Protein AF-A0A7S0AZ10-F1 (afdb_monomer)

Solvent-accessible surface area (backbone atoms only — not comparable to full-atom values): 11327 Å² total; per-residue (Å²): 139,82,80,84,80,80,86,80,83,82,50,79,90,69,79,60,88,79,79,90,79,86,75,86,55,59,43,100,85,59,42,71,55,75,70,92,51,44,81,55,95,44,34,66,69,56,48,63,72,53,34,72,63,43,45,66,70,44,49,46,54,50,52,17,51,53,22,32,59,53,53,68,38,68,87,52,47,62,61,52,41,39,53,54,45,44,55,47,51,52,50,48,46,68,73,70,46,89,68,84,47,69,67,62,54,52,53,43,64,74,44,41,65,60,40,27,53,51,44,37,51,50,54,54,48,56,32,50,62,33,16,48,70,71,98,76,72,80,80,86,80,80,86,88,80,90,87,76,92,70,77,79,76,81,64,58,56,47,49,55,48,52,52,43,50,52,46,22,60,31,68,74,34,48,71,68,46,62,84,90,66,68,96

Sequence (183 aa):
MSSPISRSGGYADRGQMMSSDFRLGYSSQGFLIEPAALSFRMSRNVQELLGPLLLQRLFVPSMGIIAGASHARKDVLPSLLCLLLRDDIVHWYVSNSNARSDSKTRDLERQLMDRVKKNTSLAKRRLKECAPLDDGQLDTNEEGKAGSSKEQKSGLIDERIRELLKTSMDPEKLCMTQNSYQP

pLDDT: mean 78.18, std 18.58, range [33.12, 95.25]

Organism: NCBI:txid265543

Secondary structure (DSSP, 8-state):
---------SSGGGT----S-----B-TTSPBPPPSS-SS---HHHHHHHHHHHIIIIIHHHHHHHHHHHHH-TTTHHHHHHHHHHHHHHHHHHHH-----HHHHHHHHHHHHHHHHHHHHHHHHHHHHHSPP-TT--------------------TTHHHHHHHHHHT-HHHHHTS-GGG--

Radius of gyration: 21.26 Å; Cα contacts (8 Å, |Δi|>4): 119; chains: 1; bounding box: 48×46×63 Å

Structure (mmCIF, N/CA/C/O backbone):
data_AF-A0A7S0AZ10-F1
#
_entry.id   AF-A0A7S0AZ10-F1
#
loop_
_atom_site.group_PDB
_atom_site.id
_atom_site.type_symbol
_atom_site.label_atom_id
_atom_site.label_alt_id
_atom_site.label_comp_id
_atom_site.label_asym_id
_atom_site.label_entity_id
_atom_site.label_seq_id
_atom_site.pdbx_PDB_ins_code
_atom_site.Cartn_x
_atom_site.Cartn_y
_atom_site.Cartn_z
_atom_site.occupancy
_atom_site.B_iso_or_equiv
_atom_site.auth_seq_id
_atom_site.auth_comp_id
_atom_site.auth_asym_id
_atom_site.auth_atom_id
_atom_site.pdbx_PDB_model_num
ATOM 1 N N . MET A 1 1 ? -22.467 -27.642 -32.244 1.00 37.91 1 MET A N 1
ATOM 2 C CA . MET A 1 1 ? -21.235 -26.894 -31.921 1.00 37.91 1 MET A CA 1
ATOM 3 C C . MET A 1 1 ? -21.593 -25.908 -30.828 1.00 37.91 1 MET A C 1
ATOM 5 O O . MET A 1 1 ? -22.188 -24.880 -31.114 1.00 37.91 1 MET A O 1
ATOM 9 N N . SER A 1 2 ? -21.365 -26.302 -29.578 1.00 33.59 2 SER A N 1
ATOM 10 C CA . SER A 1 2 ? -21.758 -25.531 -28.399 1.00 33.59 2 SER A CA 1
ATOM 11 C C . SER A 1 2 ? -20.539 -24.778 -27.889 1.00 33.59 2 SER A C 1
ATOM 13 O O . SER A 1 2 ? -19.553 -25.396 -27.492 1.00 33.59 2 SER A O 1
ATOM 15 N N . SER A 1 3 ? -20.596 -23.451 -27.948 1.00 39.59 3 SER A N 1
ATOM 16 C CA . SER A 1 3 ? -19.585 -22.566 -27.375 1.00 39.59 3 SER A CA 1
ATOM 17 C C . SER A 1 3 ? -19.533 -22.732 -25.849 1.00 39.59 3 SER A C 1
ATOM 19 O O . SER A 1 3 ? -20.585 -22.889 -25.222 1.00 39.59 3 SER A O 1
ATOM 21 N N . PRO A 1 4 ? -18.348 -22.682 -25.220 1.00 45.66 4 PRO A N 1
ATOM 22 C CA . PRO A 1 4 ? -18.244 -22.739 -23.773 1.00 45.66 4 PRO A CA 1
ATOM 23 C C . PRO A 1 4 ? -18.699 -21.408 -23.161 1.00 45.66 4 PRO A C 1
ATOM 25 O O . PRO A 1 4 ? -18.216 -20.333 -23.508 1.00 45.66 4 PRO A O 1
ATOM 28 N N . ILE A 1 5 ? -19.653 -21.509 -22.239 1.00 40.94 5 ILE A N 1
ATOM 29 C CA . ILE A 1 5 ? -20.156 -20.424 -21.398 1.00 40.94 5 ILE A CA 1
ATOM 30 C C . ILE A 1 5 ? -19.018 -19.978 -20.471 1.00 40.94 5 ILE A C 1
ATOM 32 O O . ILE A 1 5 ? -18.635 -20.709 -19.554 1.00 40.94 5 ILE A O 1
ATOM 36 N N . SER A 1 6 ? -18.488 -18.775 -20.697 1.00 41.84 6 SER A N 1
ATOM 37 C CA . SER A 1 6 ? -17.619 -18.084 -19.742 1.00 41.84 6 SER A CA 1
ATOM 38 C C . SER A 1 6 ? -18.371 -17.885 -18.426 1.00 41.84 6 SER A C 1
ATOM 40 O O . SER A 1 6 ? -19.283 -17.067 -18.325 1.00 41.84 6 SER A O 1
ATOM 42 N N . ARG A 1 7 ? -17.995 -18.649 -17.397 1.00 43.22 7 ARG A N 1
ATOM 43 C CA . ARG A 1 7 ? -18.455 -18.450 -16.019 1.00 43.2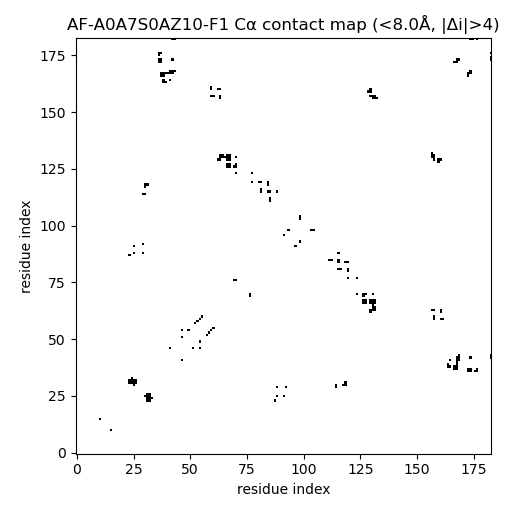2 7 ARG A CA 1
ATOM 44 C C . ARG A 1 7 ? -17.787 -17.200 -15.438 1.00 43.22 7 ARG A C 1
ATOM 46 O O . ARG A 1 7 ? -16.752 -17.305 -14.793 1.00 43.22 7 ARG A O 1
ATOM 53 N N . SER A 1 8 ? -18.378 -16.027 -15.650 1.00 46.84 8 SER A N 1
ATOM 54 C CA . SER A 1 8 ? -18.043 -14.805 -14.895 1.00 46.84 8 SER A CA 1
ATOM 55 C C . SER A 1 8 ? -19.194 -14.297 -14.013 1.00 46.84 8 SER A C 1
ATOM 57 O O . SER A 1 8 ? -19.089 -13.230 -13.416 1.00 46.84 8 SER A O 1
ATOM 59 N N . GLY A 1 9 ? -20.291 -15.052 -13.887 1.00 46.75 9 GLY A N 1
ATOM 60 C CA . GLY A 1 9 ? -21.403 -14.730 -12.988 1.00 46.75 9 GLY A CA 1
ATOM 61 C C . GLY A 1 9 ? -21.272 -15.456 -11.649 1.00 46.75 9 GLY A C 1
ATOM 62 O O . GLY A 1 9 ? -21.441 -16.671 -11.604 1.00 46.75 9 GLY A O 1
ATOM 63 N N . GLY A 1 10 ? -20.980 -14.736 -10.561 1.00 44.41 10 GLY A N 1
ATOM 64 C CA . GLY A 1 10 ? -20.994 -15.338 -9.218 1.00 44.41 10 GLY A CA 1
ATOM 65 C C . GLY A 1 10 ? -20.629 -14.440 -8.031 1.00 44.41 10 GLY A C 1
ATOM 66 O O . GLY A 1 10 ? -20.921 -14.815 -6.901 1.00 44.41 10 GLY A O 1
ATOM 67 N N . TYR A 1 11 ? -20.028 -13.265 -8.247 1.00 50.31 11 TYR A N 1
ATOM 68 C C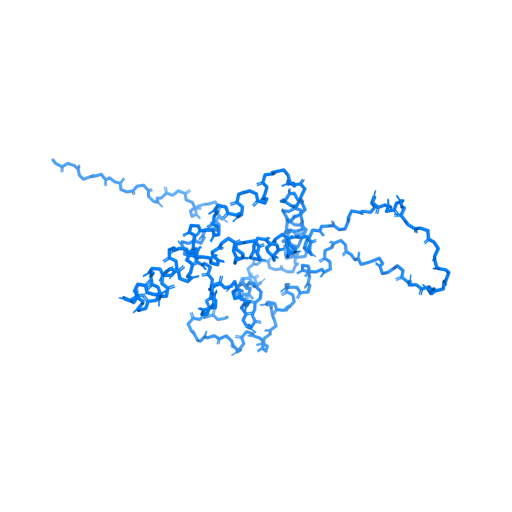A . TYR A 1 11 ? -19.516 -12.434 -7.141 1.00 50.31 11 TYR A CA 1
ATOM 69 C C . TYR A 1 11 ? -20.337 -11.169 -6.843 1.00 50.31 11 TYR A C 1
ATOM 71 O O . TYR A 1 11 ? -20.321 -10.690 -5.710 1.00 50.31 11 TYR A O 1
ATOM 79 N N . ALA A 1 12 ? -21.104 -10.661 -7.814 1.00 52.56 12 ALA A N 1
ATOM 80 C CA . ALA A 1 12 ? -21.851 -9.406 -7.670 1.00 52.56 12 ALA A CA 1
ATOM 81 C C . ALA A 1 12 ? -22.978 -9.467 -6.617 1.00 52.56 12 ALA A C 1
ATOM 83 O O . ALA A 1 12 ? -23.304 -8.454 -6.012 1.00 52.56 12 ALA A O 1
ATOM 84 N N . ASP A 1 13 ? -23.527 -10.654 -6.350 1.00 63.19 13 ASP A N 1
ATOM 85 C CA . ASP A 1 13 ? -24.687 -10.847 -5.464 1.00 63.19 13 ASP A CA 1
ATOM 86 C C . ASP A 1 13 ? -24.329 -10.866 -3.961 1.00 63.19 13 ASP A C 1
ATOM 88 O O . ASP A 1 13 ? -25.193 -10.888 -3.093 1.00 63.19 13 ASP A O 1
ATOM 92 N N . ARG A 1 14 ? -23.032 -10.863 -3.616 1.00 82.12 14 ARG A N 1
ATOM 93 C CA . ARG A 1 14 ? -22.560 -11.019 -2.222 1.00 82.12 14 ARG A CA 1
ATOM 94 C C . ARG A 1 14 ? -21.915 -9.768 -1.632 1.00 82.12 14 ARG A C 1
ATOM 96 O O . ARG A 1 14 ? -21.294 -9.853 -0.575 1.00 82.12 14 ARG A O 1
ATOM 103 N N . GLY A 1 15 ? -21.997 -8.630 -2.324 1.00 81.50 15 GLY A N 1
ATOM 104 C CA . GLY A 1 15 ? -21.327 -7.394 -1.903 1.00 81.50 15 GLY A CA 1
ATOM 105 C C . GLY A 1 15 ? -19.796 -7.506 -1.859 1.00 81.50 15 GLY A C 1
ATOM 106 O O . GLY A 1 15 ? -19.141 -6.738 -1.160 1.00 81.50 15 GLY A O 1
ATOM 107 N N . GLN A 1 16 ? -19.214 -8.476 -2.573 1.00 85.19 16 GLN A N 1
ATOM 108 C CA . GLN A 1 16 ? -17.766 -8.666 -2.641 1.00 85.19 16 GLN A CA 1
ATOM 109 C C . GLN A 1 16 ? -17.164 -7.726 -3.684 1.00 85.19 16 GLN A C 1
ATOM 111 O O . GLN A 1 16 ? -17.658 -7.629 -4.806 1.00 85.19 16 GLN A O 1
ATOM 116 N N . MET A 1 17 ? -16.076 -7.050 -3.317 1.00 81.94 17 MET A N 1
ATOM 117 C CA . MET A 1 17 ? -15.345 -6.160 -4.215 1.00 81.94 17 MET A CA 1
ATOM 118 C C . MET A 1 17 ? -14.067 -6.842 -4.695 1.00 81.94 17 MET A C 1
ATOM 120 O O . MET A 1 17 ? -13.265 -7.314 -3.890 1.00 81.94 17 MET A O 1
ATOM 124 N N . MET A 1 18 ? -13.867 -6.871 -6.011 1.00 82.75 18 MET A N 1
ATOM 125 C CA . MET A 1 18 ? -12.638 -7.348 -6.641 1.00 82.75 18 MET A CA 1
ATOM 126 C C . MET A 1 18 ? -12.119 -6.274 -7.591 1.00 82.75 18 MET A C 1
ATOM 128 O O . MET A 1 18 ? -12.890 -5.701 -8.357 1.00 82.75 18 MET A O 1
ATOM 132 N N . SER A 1 19 ? -10.813 -6.013 -7.546 1.00 83.94 19 SER A N 1
ATOM 133 C CA . SER A 1 19 ? -10.154 -5.184 -8.554 1.00 83.94 19 SER A CA 1
ATOM 134 C C . SER A 1 19 ? -9.687 -6.079 -9.696 1.00 83.94 19 SER A C 1
ATOM 136 O O . SER A 1 19 ? -8.953 -7.037 -9.451 1.00 83.94 19 SER A O 1
ATOM 138 N N . SER A 1 20 ? -10.107 -5.782 -10.927 1.00 81.81 20 SER A N 1
ATOM 139 C CA . SER A 1 20 ? -9.659 -6.489 -12.137 1.00 81.81 20 SER A CA 1
ATOM 140 C C . SER A 1 20 ? -8.215 -6.158 -12.504 1.00 81.81 20 SER A C 1
ATOM 142 O O . SER A 1 20 ? -7.507 -7.001 -13.046 1.00 81.81 20 SER A O 1
ATOM 144 N N . ASP A 1 21 ? -7.775 -4.944 -12.177 1.00 78.56 21 ASP A N 1
ATOM 145 C CA . ASP A 1 21 ? -6.491 -4.403 -12.604 1.00 78.56 21 ASP A CA 1
ATOM 146 C C . ASP A 1 21 ? -5.601 -4.141 -11.392 1.00 78.56 21 ASP A C 1
ATOM 148 O O . ASP A 1 21 ? -5.651 -3.085 -10.760 1.00 78.56 21 ASP A O 1
ATOM 152 N N . PHE A 1 22 ? -4.783 -5.135 -11.044 1.00 81.62 22 PHE A N 1
ATOM 153 C CA . PHE A 1 22 ? -3.744 -4.996 -10.030 1.00 81.62 22 PHE A CA 1
ATOM 154 C C . PHE A 1 22 ? -2.381 -4.896 -10.714 1.00 81.62 22 PHE A C 1
ATOM 156 O O . PHE A 1 22 ? -1.813 -5.898 -11.141 1.00 81.62 22 PHE A O 1
ATOM 163 N N . ARG A 1 23 ? -1.868 -3.669 -10.845 1.00 84.00 23 ARG A N 1
ATOM 164 C CA . ARG A 1 23 ? -0.529 -3.392 -11.380 1.00 84.00 23 ARG A CA 1
ATOM 165 C C . ARG A 1 23 ? 0.227 -2.495 -10.418 1.00 84.00 23 ARG A C 1
ATOM 167 O O . ARG A 1 23 ? -0.298 -1.463 -9.996 1.00 84.00 23 ARG A O 1
ATOM 174 N N . LEU A 1 24 ? 1.458 -2.867 -10.086 1.00 88.06 24 LEU A N 1
ATOM 175 C CA . LEU A 1 24 ? 2.315 -2.028 -9.259 1.00 88.06 24 LEU A CA 1
ATOM 176 C C . LEU A 1 24 ? 2.934 -0.913 -10.110 1.00 88.06 24 LEU A C 1
ATOM 178 O O . LEU A 1 24 ? 3.331 -1.110 -11.258 1.00 88.06 24 LEU A O 1
ATOM 182 N N . GLY A 1 25 ? 3.006 0.288 -9.538 1.00 87.38 25 GLY A N 1
ATOM 183 C CA . GLY A 1 25 ? 3.720 1.406 -10.143 1.00 87.38 25 GLY A CA 1
ATOM 184 C C . GLY A 1 25 ? 5.208 1.325 -9.819 1.00 87.38 25 GLY A C 1
ATOM 185 O O . GLY A 1 25 ? 5.571 1.222 -8.647 1.00 87.38 25 GLY A O 1
ATOM 186 N N . TYR A 1 26 ? 6.067 1.432 -10.833 1.00 89.12 26 TYR A N 1
ATOM 187 C CA . TYR A 1 26 ? 7.521 1.450 -10.667 1.00 89.12 26 TYR A CA 1
ATOM 188 C C . TYR A 1 26 ? 8.149 2.707 -11.261 1.00 89.12 26 TYR A C 1
ATOM 190 O O . TYR A 1 26 ? 7.754 3.175 -12.330 1.00 89.12 26 TYR A O 1
ATOM 198 N N . SER A 1 27 ? 9.153 3.242 -10.568 1.00 87.56 27 SER A N 1
ATOM 199 C CA . SER A 1 27 ? 9.978 4.345 -11.047 1.00 87.56 27 SER A CA 1
ATOM 200 C C . SER A 1 27 ? 10.828 3.885 -12.229 1.00 87.56 27 SER A C 1
ATOM 202 O O . SER A 1 27 ? 11.004 2.688 -12.448 1.00 87.56 27 SER A O 1
ATOM 204 N N . SER A 1 28 ? 11.448 4.816 -1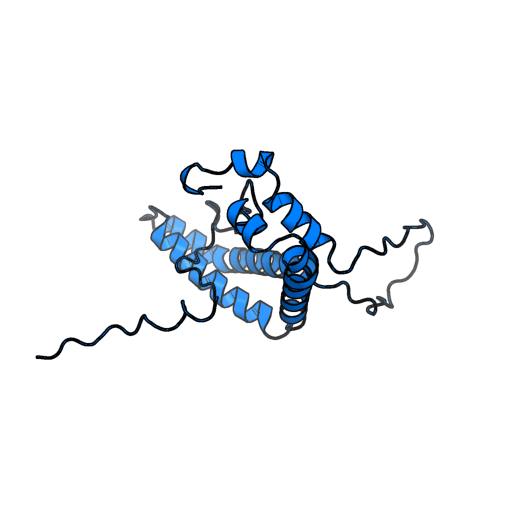2.957 1.00 81.06 28 SER A N 1
ATOM 205 C CA . SER A 1 28 ? 12.385 4.486 -14.046 1.00 81.06 28 SER A CA 1
ATOM 206 C C . SER A 1 28 ? 13.539 3.565 -13.614 1.00 81.06 28 SER A C 1
ATOM 208 O O . SER A 1 28 ? 14.146 2.895 -14.447 1.00 81.06 28 SER A O 1
ATOM 210 N N . GLN A 1 29 ? 13.819 3.496 -12.311 1.00 82.69 29 GLN A N 1
ATOM 211 C CA . GLN A 1 29 ? 14.842 2.647 -11.706 1.00 82.69 29 GLN A CA 1
ATOM 212 C C . GLN A 1 29 ? 14.296 1.306 -11.174 1.00 82.69 29 GLN A C 1
ATOM 214 O O . GLN A 1 29 ? 15.064 0.517 -10.631 1.00 82.69 29 GLN A O 1
ATOM 219 N N . GLY A 1 30 ? 13.002 1.005 -11.322 1.00 83.25 30 GLY A N 1
ATOM 220 C CA . GLY A 1 30 ? 12.392 -0.246 -10.848 1.00 83.25 30 GLY A CA 1
ATOM 221 C C . GLY A 1 30 ? 12.100 -0.283 -9.342 1.00 83.25 30 GLY A C 1
ATOM 222 O O . GLY A 1 30 ? 11.979 -1.362 -8.759 1.00 83.25 30 GLY A O 1
ATOM 223 N N . PHE A 1 31 ? 12.000 0.878 -8.690 1.00 89.38 31 PHE A N 1
ATOM 224 C CA . PHE A 1 31 ? 11.536 0.980 -7.302 1.00 89.38 31 PHE A CA 1
ATOM 225 C C . PHE A 1 31 ? 10.038 1.245 -7.260 1.00 89.38 31 PHE A C 1
ATOM 227 O O . PHE A 1 31 ? 9.530 1.959 -8.120 1.00 89.38 31 PHE A O 1
ATOM 234 N N . LEU A 1 32 ? 9.338 0.700 -6.265 1.00 89.88 32 LEU A N 1
ATOM 235 C CA . LEU A 1 32 ? 7.903 0.947 -6.104 1.00 89.88 32 LEU A CA 1
ATOM 236 C C . LEU A 1 32 ? 7.627 2.449 -5.929 1.00 89.88 32 LEU A C 1
ATOM 238 O O . LEU A 1 32 ? 8.217 3.096 -5.062 1.00 89.88 32 LEU A O 1
ATOM 242 N N . ILE A 1 33 ? 6.723 2.988 -6.746 1.00 86.31 33 ILE A N 1
ATOM 243 C CA . ILE A 1 33 ? 6.259 4.375 -6.646 1.00 86.31 33 ILE A CA 1
ATOM 244 C C . ILE A 1 33 ? 5.294 4.490 -5.469 1.00 86.31 33 ILE A C 1
ATOM 246 O O . ILE A 1 33 ? 4.439 3.634 -5.245 1.00 86.31 33 ILE A O 1
ATOM 250 N N . GLU A 1 34 ? 5.423 5.578 -4.720 1.00 76.62 34 GLU A N 1
ATOM 251 C CA . GLU A 1 34 ? 4.403 6.009 -3.774 1.00 76.62 34 GLU A CA 1
ATOM 252 C C . GLU A 1 34 ? 3.399 6.907 -4.511 1.00 76.62 34 GLU A C 1
ATOM 254 O O . GLU A 1 34 ? 3.827 7.876 -5.145 1.00 76.62 34 GLU A O 1
ATOM 259 N N . PRO A 1 35 ? 2.093 6.575 -4.520 1.00 67.88 35 PRO A N 1
ATOM 260 C CA . PRO A 1 35 ? 1.111 7.408 -5.197 1.00 67.88 35 PRO A CA 1
ATOM 261 C C . PRO A 1 35 ? 1.111 8.817 -4.595 1.00 67.88 35 PRO A C 1
ATOM 263 O O . PRO A 1 35 ? 1.085 8.987 -3.380 1.00 67.88 35 PRO A O 1
ATOM 266 N N . ALA A 1 36 ? 1.164 9.829 -5.464 1.00 63.88 36 ALA A N 1
ATOM 267 C CA . ALA A 1 36 ? 1.499 11.200 -5.077 1.00 63.88 36 ALA A CA 1
ATOM 268 C C . ALA A 1 36 ? 0.401 11.940 -4.289 1.00 63.88 36 ALA A C 1
ATOM 270 O O . ALA A 1 36 ? 0.707 12.922 -3.623 1.00 63.88 36 ALA A O 1
ATOM 271 N N . ALA A 1 37 ? -0.860 11.497 -4.361 1.00 72.88 37 ALA A N 1
ATOM 272 C CA . ALA A 1 37 ? -1.994 12.238 -3.798 1.00 72.88 37 ALA A CA 1
ATOM 273 C C . ALA A 1 37 ? -2.770 11.465 -2.720 1.00 72.88 37 ALA A C 1
ATOM 275 O O . ALA A 1 37 ? -3.076 12.025 -1.671 1.00 72.88 37 ALA A O 1
ATOM 276 N N . LEU A 1 38 ? -3.069 10.180 -2.945 1.00 83.50 38 LEU A N 1
ATOM 277 C CA . LEU A 1 38 ? -3.928 9.380 -2.066 1.00 83.50 38 LEU A CA 1
ATOM 278 C C . LEU A 1 38 ? -3.312 8.012 -1.781 1.00 83.50 38 LEU A C 1
ATOM 280 O O . LEU A 1 38 ? -2.707 7.399 -2.661 1.00 83.50 38 LEU A O 1
ATOM 284 N N . SER A 1 39 ? -3.528 7.510 -0.565 1.00 85.25 39 SER A N 1
ATOM 285 C CA . SER A 1 39 ? -3.030 6.198 -0.139 1.00 85.25 39 SER A CA 1
ATOM 286 C C . SER A 1 39 ? -3.844 5.047 -0.733 1.00 85.25 39 SER A C 1
ATOM 288 O O . SER A 1 39 ? -3.283 4.017 -1.101 1.00 85.25 39 SER A O 1
ATOM 290 N N . PHE A 1 40 ? -5.165 5.211 -0.829 1.00 88.94 40 PHE A N 1
ATOM 291 C CA . PHE A 1 40 ? -6.084 4.287 -1.495 1.00 88.94 40 PHE A CA 1
ATOM 292 C C . PHE A 1 40 ? -7.345 5.033 -1.950 1.00 88.94 40 PHE A C 1
ATOM 294 O O . PHE A 1 40 ? -7.547 6.198 -1.610 1.00 88.94 40 PHE A O 1
ATOM 301 N N . ARG A 1 41 ? -8.203 4.372 -2.736 1.00 88.25 41 ARG A N 1
ATOM 302 C CA . ARG A 1 41 ? -9.445 4.978 -3.226 1.00 88.25 41 ARG A CA 1
ATOM 303 C C . ARG A 1 41 ? -10.516 5.012 -2.147 1.00 88.25 41 ARG A C 1
ATOM 305 O O . ARG A 1 41 ? -11.049 3.973 -1.773 1.00 88.25 41 ARG A O 1
ATOM 312 N N . MET A 1 42 ? -10.846 6.219 -1.702 1.00 90.06 42 MET A N 1
ATOM 313 C CA . MET A 1 42 ? -11.968 6.503 -0.814 1.00 90.06 42 MET A CA 1
ATOM 314 C C . MET A 1 42 ? -12.681 7.766 -1.309 1.00 90.06 42 MET A C 1
ATOM 316 O O . MET A 1 42 ? -12.496 8.849 -0.765 1.00 90.06 42 MET A O 1
ATOM 320 N N . SER A 1 43 ? -13.454 7.631 -2.392 1.00 89.56 43 SER A N 1
ATOM 321 C CA . SER A 1 43 ? -14.258 8.734 -2.930 1.00 89.56 43 SER A CA 1
ATOM 322 C C . SER A 1 43 ? -15.419 9.075 -2.005 1.00 89.56 43 SER A C 1
ATOM 324 O O . SER A 1 43 ? -15.836 8.262 -1.171 1.00 89.56 43 SER A O 1
ATOM 326 N N . ARG A 1 44 ? -16.014 10.251 -2.217 1.00 89.06 44 ARG A N 1
ATOM 327 C CA . ARG A 1 44 ? -17.185 10.690 -1.450 1.00 89.06 44 ARG A CA 1
ATOM 328 C C . ARG A 1 44 ? -18.346 9.694 -1.534 1.00 89.06 44 ARG A C 1
ATOM 330 O O . ARG A 1 44 ? -18.951 9.382 -0.516 1.00 89.06 44 ARG A O 1
ATOM 337 N N . ASN A 1 45 ? -18.594 9.119 -2.711 1.00 90.94 45 ASN A N 1
ATOM 338 C CA . ASN A 1 45 ? -19.656 8.125 -2.903 1.00 90.94 45 ASN A CA 1
ATOM 339 C C . ASN A 1 45 ? -19.407 6.843 -2.089 1.00 90.94 45 ASN A C 1
ATOM 341 O O . ASN A 1 45 ? -20.336 6.281 -1.516 1.00 90.94 45 ASN A O 1
ATOM 345 N N . VAL A 1 46 ? -18.152 6.381 -2.009 1.00 90.81 46 VAL A N 1
ATOM 346 C CA . VAL A 1 46 ? -17.789 5.199 -1.205 1.00 90.81 46 VAL A CA 1
ATOM 347 C C . VAL A 1 46 ? -17.888 5.516 0.288 1.00 90.81 46 VAL A C 1
ATOM 349 O O . VAL A 1 46 ? -18.388 4.697 1.059 1.00 90.81 46 VAL A O 1
ATOM 352 N N . GLN A 1 47 ? -17.469 6.716 0.694 1.00 91.44 47 GLN A N 1
ATOM 353 C CA . GLN A 1 47 ? -17.614 7.185 2.069 1.00 91.44 47 GLN A CA 1
ATOM 354 C C . GLN A 1 47 ? -19.087 7.256 2.493 1.00 91.44 47 GLN A C 1
ATOM 356 O O . GLN A 1 47 ? -19.421 6.797 3.584 1.00 91.44 47 GLN A O 1
ATOM 361 N N . GLU A 1 48 ? -19.955 7.828 1.657 1.00 92.50 48 GLU A N 1
ATOM 362 C CA . GLU A 1 48 ? -21.391 7.944 1.930 1.00 92.50 48 GLU A CA 1
ATOM 363 C C . GLU A 1 48 ? -22.062 6.565 1.987 1.00 92.50 48 GLU A C 1
ATOM 365 O O . GLU A 1 48 ? -22.854 6.316 2.894 1.00 92.50 48 GLU A O 1
ATOM 370 N N . LEU A 1 49 ? -21.679 5.644 1.094 1.00 91.62 49 LEU A N 1
ATOM 371 C CA . LEU A 1 49 ? -22.183 4.269 1.086 1.00 91.62 49 LEU A CA 1
ATOM 372 C C . LEU A 1 49 ? -21.830 3.498 2.369 1.00 91.62 49 LEU A C 1
ATOM 374 O O . LEU A 1 49 ? -22.663 2.763 2.895 1.00 91.62 49 LEU A O 1
ATOM 378 N N . LEU A 1 50 ? -20.597 3.636 2.867 1.00 91.31 50 LEU A N 1
ATOM 379 C CA . LEU A 1 50 ? -20.152 2.946 4.083 1.00 91.31 50 LEU A CA 1
ATOM 380 C C . LEU A 1 50 ? -20.647 3.644 5.359 1.00 91.31 50 LEU A C 1
ATOM 382 O O . LEU A 1 50 ? -20.949 2.999 6.365 1.00 91.31 50 LEU A O 1
ATOM 386 N N . GLY A 1 51 ? -20.710 4.971 5.340 1.00 93.00 51 GLY A N 1
ATOM 387 C CA . GLY A 1 51 ? -21.030 5.778 6.506 1.00 93.00 51 GLY A CA 1
ATOM 388 C C . GLY A 1 51 ? -19.948 5.743 7.602 1.00 93.00 51 GLY A C 1
ATOM 389 O O . GLY A 1 51 ? -19.020 4.925 7.598 1.00 93.00 51 GLY A O 1
ATOM 390 N N . PRO A 1 52 ? -20.051 6.638 8.598 1.00 90.88 52 PRO A N 1
ATOM 391 C CA . PRO A 1 52 ? -19.028 6.794 9.631 1.00 90.88 52 PRO A CA 1
ATOM 392 C C . PRO A 1 52 ? -18.883 5.553 10.521 1.00 90.88 52 PRO A C 1
ATOM 394 O O . PRO A 1 52 ? -17.783 5.251 10.979 1.00 90.88 52 PRO A O 1
ATOM 397 N N . LEU A 1 53 ? -19.968 4.809 10.755 1.00 91.31 53 LEU A N 1
ATOM 398 C CA . LEU A 1 53 ? -19.948 3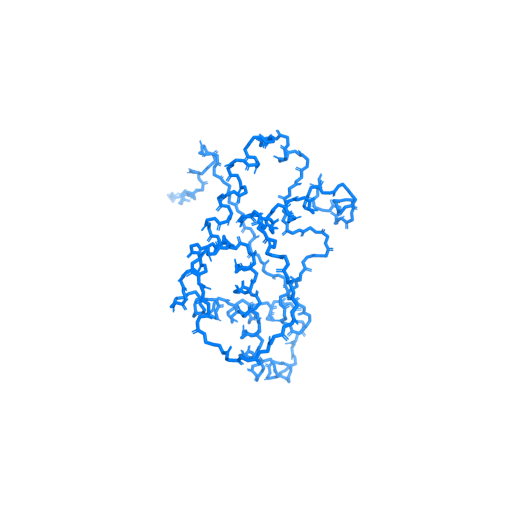.642 11.634 1.00 91.31 53 LEU A CA 1
ATOM 399 C C . LEU A 1 53 ? -19.121 2.500 11.035 1.00 91.31 53 LEU A C 1
ATOM 401 O O . LEU A 1 53 ? -18.228 1.991 11.713 1.00 91.31 53 LEU A O 1
ATOM 405 N N . LEU A 1 54 ? -19.364 2.126 9.773 1.00 92.81 54 LEU A N 1
ATOM 406 C CA . LEU A 1 54 ? -18.616 1.036 9.136 1.00 92.81 54 LEU A CA 1
ATOM 407 C C . LEU A 1 54 ? -17.153 1.420 8.922 1.00 92.81 54 LEU A C 1
ATOM 409 O O . LEU A 1 54 ? -16.271 0.594 9.152 1.00 92.81 54 LEU A O 1
ATOM 413 N N . LEU A 1 55 ? -16.872 2.677 8.570 1.00 91.62 55 LEU A N 1
ATOM 414 C CA . LEU A 1 55 ? -15.496 3.152 8.427 1.00 91.62 55 LEU A CA 1
ATOM 415 C C . LEU A 1 55 ? -14.712 3.041 9.743 1.00 91.62 55 LEU A C 1
ATOM 417 O O . LEU A 1 55 ? -13.613 2.492 9.776 1.00 91.62 55 LEU A O 1
ATOM 421 N N . GLN A 1 56 ? -15.285 3.522 10.847 1.00 88.75 56 GLN A N 1
ATOM 422 C CA . GLN A 1 56 ? -14.567 3.601 12.121 1.00 88.75 56 GLN A CA 1
ATOM 423 C C . GLN A 1 56 ? -14.521 2.276 12.885 1.00 88.75 56 GLN A C 1
ATOM 425 O O . GLN A 1 56 ? -13.547 2.018 13.592 1.00 88.75 56 GLN A O 1
ATOM 430 N N . ARG A 1 57 ? -15.573 1.454 12.791 1.00 89.38 57 ARG A N 1
ATOM 431 C CA . ARG A 1 57 ? -15.720 0.236 13.606 1.00 89.38 57 ARG A CA 1
ATOM 432 C C . ARG A 1 57 ? -15.369 -1.046 12.869 1.00 89.38 57 ARG A C 1
ATOM 434 O O . ARG A 1 57 ? -15.008 -2.011 13.529 1.00 89.38 57 ARG A O 1
ATOM 441 N N . LEU A 1 58 ? -15.466 -1.062 11.540 1.00 91.44 58 LEU A N 1
ATOM 442 C CA . LEU A 1 58 ? -15.197 -2.260 10.750 1.00 91.44 58 LEU A CA 1
ATOM 443 C C . LEU A 1 58 ? -13.960 -2.085 9.875 1.00 91.44 58 LEU A C 1
ATOM 445 O O . LEU A 1 58 ? -13.023 -2.868 9.995 1.00 91.44 58 LEU A O 1
ATOM 449 N N . PHE A 1 59 ? -13.924 -1.050 9.036 1.00 92.06 59 PHE A N 1
ATOM 450 C CA . PHE A 1 59 ? -12.853 -0.865 8.057 1.00 92.06 59 PHE A CA 1
ATOM 451 C C . PHE A 1 59 ? -11.485 -0.675 8.724 1.00 92.06 59 PHE A C 1
ATOM 453 O O . PHE A 1 59 ? -10.558 -1.432 8.436 1.00 92.06 59 PHE A O 1
ATOM 460 N N . VAL A 1 60 ? -11.365 0.287 9.648 1.00 92.06 60 VAL A N 1
ATOM 461 C CA . VAL A 1 60 ? -10.086 0.595 10.310 1.00 92.06 60 VAL A CA 1
ATOM 462 C C . VAL A 1 60 ? -9.526 -0.614 11.086 1.00 92.06 60 VAL A C 1
ATOM 464 O O . VAL A 1 60 ? -8.393 -1.010 10.795 1.00 92.06 60 VAL A O 1
ATOM 467 N N . PRO A 1 61 ? -10.282 -1.278 11.989 1.00 90.62 61 PRO A N 1
ATOM 468 C CA . PRO A 1 61 ? -9.766 -2.448 12.700 1.00 90.62 61 PRO A CA 1
ATOM 469 C C . PRO A 1 61 ? -9.462 -3.635 11.780 1.00 90.62 61 PRO A C 1
ATOM 471 O O . PRO A 1 61 ? -8.455 -4.311 11.975 1.00 90.62 61 PRO A O 1
ATOM 474 N N . SER A 1 62 ? -10.283 -3.874 10.748 1.00 92.38 62 SER A N 1
ATOM 475 C CA . SER A 1 62 ? -10.051 -4.979 9.803 1.00 92.38 62 SER A CA 1
ATOM 476 C C . SER A 1 62 ? -8.732 -4.809 9.054 1.00 92.38 62 SER A C 1
ATOM 478 O O . SER A 1 62 ? -7.963 -5.762 8.943 1.00 92.38 62 SER A O 1
ATOM 480 N N . MET A 1 63 ? -8.431 -3.591 8.591 1.00 92.25 63 MET A N 1
ATOM 481 C CA . MET A 1 63 ? -7.153 -3.283 7.942 1.00 92.25 63 MET A CA 1
ATOM 482 C C . MET A 1 63 ? -5.968 -3.525 8.885 1.00 92.25 63 MET A C 1
ATOM 484 O O . MET A 1 63 ? -4.962 -4.095 8.461 1.00 92.25 63 MET A O 1
ATOM 488 N N . GLY A 1 64 ? -6.106 -3.164 10.165 1.00 91.75 64 GLY A N 1
ATOM 489 C CA . GLY A 1 64 ? -5.079 -3.396 11.183 1.00 91.75 64 GLY A CA 1
ATOM 490 C C . GLY A 1 64 ? -4.838 -4.879 11.427 1.00 91.75 64 GLY A C 1
ATOM 491 O O . GLY A 1 64 ? -3.701 -5.343 11.370 1.00 91.75 64 GLY A O 1
ATOM 492 N N . ILE A 1 65 ? -5.908 -5.654 11.611 1.00 91.31 65 ILE A N 1
ATOM 493 C CA . ILE A 1 65 ? -5.824 -7.106 11.816 1.00 91.31 65 ILE A CA 1
ATOM 494 C C . ILE A 1 65 ? -5.178 -7.791 10.607 1.00 91.31 65 ILE A C 1
ATOM 496 O O . ILE A 1 65 ? -4.293 -8.626 10.785 1.00 91.31 65 ILE A O 1
ATOM 500 N N . ILE A 1 66 ? -5.563 -7.424 9.380 1.00 92.38 66 ILE A N 1
ATOM 501 C CA . ILE A 1 66 ? -4.969 -7.987 8.157 1.00 92.38 66 ILE A CA 1
ATOM 502 C C . ILE A 1 66 ? -3.477 -7.647 8.075 1.00 92.38 66 ILE A C 1
ATOM 504 O O . ILE A 1 66 ? -2.663 -8.528 7.778 1.00 92.38 66 ILE A O 1
ATOM 508 N N . ALA A 1 67 ? -3.100 -6.397 8.358 1.00 91.62 67 ALA A N 1
ATOM 509 C CA . ALA A 1 67 ? -1.705 -5.968 8.365 1.00 91.62 67 ALA A CA 1
ATOM 510 C C . ALA A 1 67 ? -0.887 -6.716 9.431 1.00 91.62 67 ALA A C 1
ATOM 512 O O . ALA A 1 67 ? 0.187 -7.235 9.122 1.00 91.62 67 ALA A O 1
ATOM 513 N N . GLY A 1 68 ? -1.427 -6.852 10.645 1.00 90.38 68 GLY A N 1
ATOM 514 C CA . GLY A 1 68 ? -0.818 -7.597 11.748 1.00 90.38 68 GLY A CA 1
ATOM 515 C C . GLY A 1 68 ? -0.652 -9.081 11.441 1.00 90.38 68 GLY A C 1
ATOM 516 O O . GLY A 1 68 ? 0.452 -9.611 11.550 1.00 90.38 68 GLY A O 1
ATOM 517 N N . ALA A 1 69 ? -1.708 -9.740 10.963 1.00 91.44 69 ALA A N 1
ATOM 518 C CA . ALA A 1 69 ? -1.667 -11.146 10.569 1.00 91.44 69 ALA A CA 1
ATOM 519 C C . ALA A 1 69 ? -0.660 -11.389 9.434 1.00 91.44 69 ALA A C 1
ATOM 521 O O . ALA A 1 69 ? 0.100 -12.356 9.471 1.00 91.44 69 ALA A O 1
ATOM 522 N N . SER A 1 70 ? -0.602 -10.483 8.454 1.00 91.00 70 SER A N 1
ATOM 523 C CA . SER A 1 70 ? 0.387 -10.546 7.374 1.00 91.00 70 SER A CA 1
ATOM 524 C C . SER A 1 70 ? 1.807 -10.363 7.914 1.00 91.00 70 SER A C 1
ATOM 526 O O . SER A 1 70 ? 2.705 -11.127 7.563 1.00 91.00 70 SER A O 1
ATOM 528 N N . HIS A 1 71 ? 2.021 -9.386 8.800 1.00 89.06 71 HIS A N 1
ATOM 529 C CA . HIS A 1 71 ? 3.326 -9.105 9.398 1.00 89.06 71 HIS A CA 1
ATOM 530 C C . HIS A 1 71 ? 3.830 -10.241 10.305 1.00 89.06 71 HIS A C 1
ATOM 532 O O . HIS A 1 71 ? 5.030 -10.527 10.318 1.00 89.06 71 HIS A O 1
ATOM 538 N N . ALA A 1 72 ? 2.926 -10.919 11.019 1.00 89.81 72 ALA A N 1
ATOM 539 C CA . ALA A 1 72 ? 3.246 -12.044 11.895 1.00 89.81 72 ALA A CA 1
ATOM 540 C C . ALA A 1 72 ? 3.864 -13.234 11.137 1.00 89.81 72 ALA A C 1
ATOM 542 O O . ALA A 1 72 ? 4.671 -13.977 11.698 1.00 89.81 72 ALA A O 1
ATOM 543 N N . ARG A 1 73 ? 3.565 -13.386 9.838 1.00 91.44 73 ARG A N 1
ATOM 544 C CA . ARG A 1 73 ? 4.112 -14.432 8.953 1.00 91.44 73 ARG A CA 1
ATOM 545 C C . ARG A 1 73 ? 5.533 -14.111 8.475 1.00 91.44 73 ARG A C 1
ATOM 547 O O . ARG A 1 73 ? 5.798 -13.984 7.276 1.00 91.44 73 ARG A O 1
ATOM 554 N N . LYS A 1 74 ? 6.465 -13.968 9.422 1.00 88.12 74 LYS A N 1
ATOM 555 C CA . LYS A 1 74 ? 7.882 -13.629 9.168 1.00 88.12 74 LYS A CA 1
ATOM 556 C C . LYS A 1 74 ? 8.631 -14.711 8.376 1.00 88.12 74 LYS A C 1
ATOM 558 O O . LYS A 1 74 ? 9.616 -14.393 7.715 1.00 88.12 74 LYS A O 1
ATOM 563 N N . ASP A 1 75 ? 8.147 -15.947 8.436 1.00 90.44 75 ASP A N 1
ATOM 564 C CA . ASP A 1 75 ? 8.666 -17.146 7.775 1.00 90.44 75 ASP A CA 1
ATOM 565 C C . ASP A 1 75 ? 8.390 -17.167 6.261 1.00 90.44 75 ASP A C 1
ATOM 567 O O . ASP A 1 75 ? 9.272 -17.493 5.468 1.00 90.44 75 ASP A O 1
ATOM 571 N N . VAL A 1 76 ? 7.178 -16.783 5.851 1.00 93.31 76 VAL A N 1
ATOM 572 C CA . VAL A 1 76 ? 6.713 -16.939 4.459 1.00 93.31 76 VAL A CA 1
ATOM 573 C C . VAL A 1 76 ? 6.654 -15.617 3.703 1.00 93.31 76 VAL A C 1
ATOM 575 O O . VAL A 1 76 ? 7.046 -15.563 2.534 1.00 93.31 76 VAL A O 1
ATOM 578 N N . LEU A 1 77 ? 6.188 -14.540 4.344 1.00 92.12 77 LEU A N 1
ATOM 579 C CA . LEU A 1 77 ? 5.912 -13.270 3.665 1.00 92.12 77 LEU A CA 1
ATOM 580 C C . LEU A 1 77 ? 7.127 -12.707 2.899 1.00 92.12 77 LEU A C 1
ATOM 582 O O . LEU A 1 77 ? 6.947 -12.289 1.755 1.00 92.12 77 LEU A O 1
ATOM 586 N N . PRO A 1 78 ? 8.361 -12.690 3.449 1.00 93.00 78 PRO A N 1
ATOM 587 C CA . PRO A 1 78 ? 9.509 -12.137 2.729 1.00 93.00 78 PRO A CA 1
ATOM 588 C C . PRO A 1 78 ? 9.830 -12.918 1.453 1.00 93.00 78 PRO A C 1
ATOM 590 O O . PRO A 1 78 ? 10.097 -12.313 0.418 1.00 93.00 78 PRO A O 1
ATOM 593 N N . SER A 1 79 ? 9.773 -14.248 1.522 1.00 94.19 79 SER A N 1
ATOM 594 C CA . SER A 1 79 ? 10.046 -15.137 0.392 1.00 94.19 79 SER A CA 1
ATOM 595 C C . SER A 1 79 ? 8.999 -14.965 -0.707 1.00 94.19 79 SER A C 1
ATOM 597 O O . SER A 1 79 ? 9.353 -14.828 -1.877 1.00 94.19 79 SER A O 1
ATOM 599 N N . LEU A 1 80 ? 7.721 -14.881 -0.323 1.00 95.19 80 LEU A N 1
ATOM 600 C CA . LEU A 1 80 ? 6.617 -14.640 -1.250 1.00 95.19 80 LEU A CA 1
ATOM 601 C C . LEU A 1 80 ? 6.744 -13.273 -1.941 1.00 95.19 80 LEU A C 1
ATOM 603 O O . LEU A 1 80 ? 6.664 -13.196 -3.164 1.00 95.19 80 LEU A O 1
ATOM 607 N N . LEU A 1 81 ? 7.001 -12.206 -1.176 1.00 94.31 81 LEU A N 1
ATOM 608 C CA . LEU A 1 81 ? 7.189 -10.859 -1.724 1.00 94.31 81 LEU A CA 1
ATOM 609 C C . LEU A 1 81 ? 8.389 -10.787 -2.672 1.00 94.31 81 LEU A C 1
ATOM 611 O O . LEU A 1 81 ? 8.288 -10.157 -3.718 1.00 94.31 81 LEU A O 1
ATOM 615 N N . CYS A 1 82 ? 9.503 -11.445 -2.341 1.00 94.94 82 CYS A N 1
ATOM 616 C CA . CYS A 1 82 ? 10.668 -11.495 -3.223 1.00 94.94 82 CYS A CA 1
ATOM 617 C C . CYS A 1 82 ? 10.349 -12.151 -4.571 1.00 94.94 82 CYS A C 1
ATOM 619 O O . CYS A 1 82 ? 10.776 -11.630 -5.597 1.00 94.94 82 CYS A O 1
ATOM 621 N N . LEU A 1 83 ? 9.605 -13.262 -4.579 1.00 95.25 83 LEU A N 1
ATOM 622 C CA . LEU A 1 83 ? 9.203 -13.932 -5.819 1.00 95.25 83 LEU A CA 1
ATOM 623 C C . LEU A 1 83 ? 8.256 -13.054 -6.642 1.00 95.25 83 LEU A C 1
ATOM 625 O O . LEU A 1 83 ? 8.550 -12.764 -7.799 1.00 95.25 83 LEU A O 1
ATOM 629 N N . LEU A 1 84 ? 7.181 -12.561 -6.020 1.00 94.25 84 LEU A N 1
ATOM 630 C CA . LEU A 1 84 ? 6.180 -11.731 -6.694 1.00 94.25 84 LEU A CA 1
ATOM 631 C C . LEU A 1 84 ? 6.793 -10.450 -7.271 1.00 94.25 84 LEU A C 1
ATOM 633 O O . LEU A 1 84 ? 6.578 -10.133 -8.435 1.00 94.25 84 LEU A O 1
ATOM 637 N N . LEU A 1 85 ? 7.596 -9.728 -6.482 1.00 94.56 85 LEU A N 1
ATOM 638 C CA . LEU A 1 85 ? 8.208 -8.475 -6.926 1.00 94.56 85 LEU A CA 1
ATOM 639 C C . LEU A 1 85 ? 9.295 -8.697 -7.974 1.00 94.56 85 LEU A C 1
ATOM 641 O O . LEU A 1 85 ? 9.489 -7.829 -8.819 1.00 94.56 85 LEU A O 1
ATOM 645 N N . ARG A 1 86 ? 10.019 -9.820 -7.936 1.00 93.31 86 ARG A N 1
ATOM 646 C CA . ARG A 1 86 ? 10.987 -10.149 -8.988 1.00 93.31 86 ARG A CA 1
ATOM 647 C C . ARG A 1 86 ? 10.274 -10.321 -10.322 1.00 93.31 86 ARG A C 1
ATOM 649 O O . ARG A 1 86 ? 10.678 -9.696 -11.299 1.00 93.31 86 ARG A O 1
ATOM 656 N N . ASP A 1 87 ? 9.232 -11.144 -10.342 1.00 92.19 87 ASP A N 1
ATOM 657 C CA . ASP A 1 87 ? 8.515 -11.474 -11.569 1.00 92.19 87 ASP A CA 1
ATOM 658 C C . ASP A 1 87 ? 7.778 -10.233 -12.115 1.00 92.19 87 ASP A C 1
ATOM 660 O O . ASP A 1 87 ? 7.830 -9.964 -13.317 1.00 92.19 87 ASP A O 1
ATOM 664 N N . ASP A 1 88 ? 7.207 -9.403 -11.234 1.00 91.88 88 ASP A N 1
ATOM 665 C CA . ASP A 1 88 ? 6.531 -8.159 -11.623 1.00 91.88 88 ASP A CA 1
ATOM 666 C C . ASP A 1 88 ? 7.505 -7.079 -12.131 1.00 91.88 88 ASP A C 1
ATOM 668 O O . ASP A 1 88 ? 7.229 -6.439 -13.142 1.00 91.88 88 ASP A O 1
ATOM 672 N N . ILE A 1 89 ? 8.694 -6.914 -11.528 1.00 90.56 89 ILE A N 1
ATOM 673 C CA . ILE A 1 89 ? 9.722 -5.979 -12.037 1.00 90.56 89 ILE A CA 1
ATOM 674 C C . ILE A 1 89 ? 10.202 -6.398 -13.427 1.00 90.56 89 ILE A C 1
ATOM 676 O O . ILE A 1 89 ? 10.388 -5.540 -14.294 1.00 90.56 89 ILE A O 1
ATOM 680 N N . VAL A 1 90 ? 10.416 -7.699 -13.647 1.00 88.81 90 VAL A N 1
ATOM 681 C CA . VAL A 1 90 ? 10.812 -8.223 -14.961 1.00 88.81 90 VAL A CA 1
ATOM 682 C C . VAL A 1 90 ? 9.705 -7.953 -15.980 1.00 88.81 90 VAL A C 1
ATOM 684 O O . VAL A 1 90 ? 9.983 -7.416 -17.053 1.00 88.81 90 VAL A O 1
ATOM 687 N N . HIS A 1 91 ? 8.448 -8.241 -15.630 1.00 88.50 91 HIS A N 1
ATOM 688 C CA . HIS A 1 91 ? 7.306 -7.974 -16.501 1.00 88.50 91 HIS A CA 1
ATOM 689 C C . HIS A 1 91 ? 7.140 -6.478 -16.814 1.00 88.50 91 HIS A C 1
ATOM 691 O O . HIS A 1 91 ? 6.979 -6.102 -17.981 1.00 88.50 91 HIS A O 1
ATOM 697 N N . TRP A 1 92 ? 7.226 -5.617 -15.797 1.00 87.81 92 TRP A N 1
ATOM 698 C CA . TRP A 1 92 ? 7.185 -4.163 -15.948 1.00 87.81 92 TRP A CA 1
ATOM 699 C C . TRP A 1 92 ? 8.304 -3.671 -16.863 1.00 87.81 92 TRP A C 1
ATOM 701 O O . TRP A 1 92 ? 8.049 -2.871 -17.760 1.00 87.81 92 TRP A O 1
ATOM 711 N N . TYR A 1 93 ? 9.530 -4.165 -16.682 1.00 83.62 93 TYR A N 1
ATOM 712 C CA . TYR A 1 93 ? 10.663 -3.744 -17.496 1.00 83.62 93 TYR A CA 1
ATOM 713 C C . TYR A 1 93 ? 10.465 -4.104 -18.969 1.00 83.62 93 TYR A C 1
ATOM 715 O O . TYR A 1 93 ? 10.620 -3.238 -19.828 1.00 83.62 93 TYR A O 1
ATOM 723 N N . VAL A 1 94 ? 10.054 -5.341 -19.263 1.00 83.56 94 VAL A N 1
ATOM 724 C CA . VAL A 1 94 ? 9.767 -5.789 -20.637 1.00 83.56 94 VAL A CA 1
ATOM 725 C C . VAL A 1 94 ? 8.631 -4.976 -21.269 1.00 83.56 94 VAL A C 1
ATOM 727 O O . VAL A 1 94 ? 8.687 -4.668 -22.456 1.00 83.56 94 VAL A O 1
ATOM 730 N N . SER A 1 95 ? 7.619 -4.600 -20.483 1.00 82.00 95 SER A N 1
ATOM 731 C CA . SER A 1 9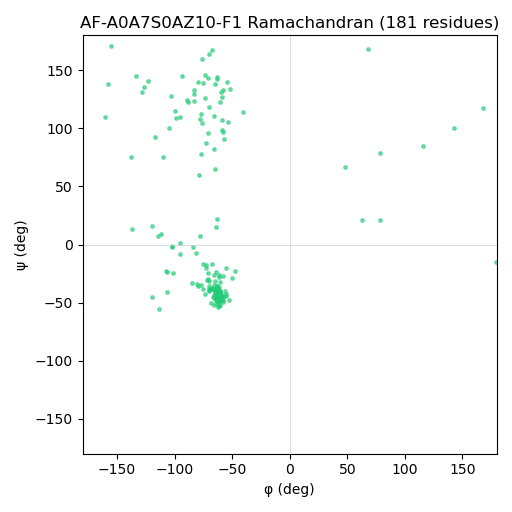5 ? 6.418 -3.919 -20.988 1.00 82.00 95 SER A CA 1
ATOM 732 C C . SER A 1 95 ? 6.571 -2.400 -21.126 1.00 82.00 95 SER A C 1
ATOM 734 O O . SER A 1 95 ? 5.943 -1.798 -21.992 1.00 82.00 95 SER A O 1
ATOM 736 N N . ASN A 1 96 ? 7.357 -1.765 -20.253 1.00 71.62 96 ASN A N 1
ATOM 737 C CA . ASN A 1 96 ? 7.437 -0.305 -20.128 1.00 71.62 96 ASN A CA 1
ATOM 738 C C . ASN A 1 96 ? 8.733 0.274 -20.703 1.00 71.62 96 ASN A C 1
ATOM 740 O O . ASN A 1 96 ? 8.800 1.456 -21.048 1.00 71.62 96 ASN A O 1
ATOM 744 N N . SER A 1 97 ? 9.793 -0.529 -20.793 1.00 59.41 97 SER A N 1
ATOM 745 C CA . SER A 1 97 ? 11.015 -0.062 -21.416 1.00 59.41 97 SER A CA 1
ATOM 746 C C . SER A 1 97 ? 10.899 -0.225 -22.932 1.00 59.41 97 SER A C 1
ATOM 748 O O . SER A 1 97 ? 10.787 -1.323 -23.463 1.00 59.41 97 SER A O 1
ATOM 750 N N . ASN A 1 98 ? 11.076 0.869 -23.668 1.00 56.03 98 ASN A N 1
ATOM 751 C CA . ASN A 1 98 ? 11.537 0.808 -25.059 1.00 56.03 98 ASN A CA 1
ATOM 752 C C . ASN A 1 98 ? 12.966 0.204 -25.151 1.00 56.03 98 ASN A C 1
ATOM 754 O O . ASN A 1 98 ? 13.702 0.500 -26.094 1.00 56.03 98 ASN A O 1
ATOM 758 N N . ALA A 1 99 ? 13.423 -0.574 -24.155 1.00 54.91 99 ALA A N 1
ATOM 759 C CA . ALA A 1 99 ? 14.768 -1.119 -24.073 1.00 54.91 99 ALA A CA 1
ATOM 760 C C . ALA A 1 99 ? 14.899 -2.305 -25.026 1.00 54.91 99 ALA A C 1
ATOM 762 O O . ALA A 1 99 ? 14.939 -3.466 -24.643 1.00 54.91 99 ALA A O 1
ATOM 763 N N . ARG A 1 100 ? 15.051 -1.971 -26.304 1.00 55.75 100 ARG A N 1
ATOM 764 C CA . ARG A 1 100 ? 15.684 -2.838 -27.299 1.00 55.75 100 ARG A CA 1
ATOM 765 C C . ARG A 1 100 ? 17.217 -2.821 -27.194 1.00 55.75 100 ARG A C 1
ATOM 767 O O . ARG A 1 100 ? 17.883 -3.340 -28.077 1.00 55.75 100 ARG A O 1
ATOM 774 N N . SER A 1 101 ? 17.796 -2.183 -26.169 1.00 66.38 101 SER A N 1
ATOM 775 C CA . SER A 1 101 ? 19.249 -2.154 -25.975 1.00 66.38 101 SER A CA 1
ATOM 776 C C . SER A 1 101 ? 19.671 -3.195 -24.939 1.00 66.38 101 SER A C 1
ATOM 778 O O . SER A 1 101 ? 19.476 -2.972 -23.740 1.00 66.38 101 SER A O 1
ATOM 780 N N . ASP A 1 102 ? 20.323 -4.266 -25.388 1.00 67.88 102 ASP A N 1
ATOM 781 C CA . ASP A 1 102 ? 20.828 -5.369 -24.554 1.00 67.88 102 ASP A CA 1
ATOM 782 C C . ASP A 1 102 ? 21.654 -4.912 -23.338 1.00 67.88 102 ASP A C 1
ATOM 784 O O . ASP A 1 102 ? 21.649 -5.563 -22.295 1.00 67.88 102 ASP A O 1
ATOM 788 N N . SER A 1 103 ? 22.328 -3.759 -23.431 1.00 74.94 103 SER A N 1
ATOM 789 C CA . SER A 1 103 ? 23.098 -3.173 -22.324 1.00 74.94 103 SER A CA 1
ATOM 790 C C . SER A 1 103 ? 22.241 -2.888 -21.089 1.00 74.94 103 SER A C 1
ATOM 792 O O . SER A 1 103 ? 22.618 -3.256 -19.981 1.00 74.94 103 SER A O 1
ATOM 794 N N . LYS A 1 104 ? 21.071 -2.259 -21.265 1.00 73.31 104 LYS A N 1
ATOM 795 C CA . LYS A 1 104 ? 20.202 -1.880 -20.138 1.00 73.31 104 LYS A CA 1
ATOM 796 C C . LYS A 1 104 ? 19.544 -3.103 -19.497 1.00 73.31 104 LYS A C 1
ATOM 798 O O . LYS A 1 104 ? 19.280 -3.083 -18.296 1.00 73.31 104 LYS A O 1
ATOM 803 N N . THR A 1 105 ? 19.306 -4.151 -20.284 1.00 75.50 105 THR A N 1
ATOM 804 C CA . THR A 1 105 ? 18.766 -5.429 -19.811 1.00 75.50 105 THR A CA 1
ATOM 805 C C . THR A 1 105 ? 19.773 -6.132 -18.905 1.00 75.50 105 THR A C 1
ATOM 807 O O . THR A 1 105 ? 19.425 -6.530 -17.797 1.00 75.50 105 THR A O 1
ATOM 810 N N . ARG A 1 106 ? 21.051 -6.178 -19.304 1.00 79.00 106 ARG A N 1
ATOM 811 C CA . ARG A 1 106 ? 22.129 -6.739 -18.468 1.00 79.00 106 ARG A CA 1
ATOM 812 C C . ARG A 1 106 ? 22.335 -5.952 -17.172 1.00 79.00 106 ARG A C 1
ATOM 814 O O . ARG A 1 106 ? 22.545 -6.544 -16.114 1.00 79.00 106 ARG A O 1
ATOM 821 N N . ASP A 1 107 ? 22.235 -4.625 -17.232 1.00 79.62 107 ASP A N 1
ATOM 822 C CA . ASP A 1 107 ? 22.321 -3.777 -16.036 1.00 79.62 107 ASP A CA 1
ATOM 823 C C . ASP A 1 107 ? 21.151 -4.017 -15.071 1.00 79.62 107 ASP A C 1
ATOM 825 O O . ASP A 1 107 ? 21.344 -4.029 -13.850 1.00 79.62 107 ASP A O 1
ATOM 829 N N . LEU A 1 108 ? 19.942 -4.238 -15.605 1.00 78.25 108 LEU A N 1
ATOM 830 C CA . LEU A 1 108 ? 18.784 -4.633 -14.807 1.00 78.25 108 LEU A CA 1
ATOM 831 C C . LEU A 1 108 ? 19.037 -5.977 -14.125 1.00 78.25 108 LEU A C 1
ATOM 833 O O . LEU A 1 108 ? 18.895 -6.051 -12.910 1.00 78.25 108 LEU A O 1
ATOM 837 N N . GLU A 1 109 ? 19.429 -7.008 -14.871 1.00 81.94 109 GLU A N 1
ATOM 838 C CA . GLU A 1 109 ? 19.693 -8.346 -14.327 1.00 81.94 109 GLU A CA 1
ATOM 839 C C . GLU A 1 109 ? 20.720 -8.301 -13.192 1.00 81.94 109 GLU A C 1
ATOM 841 O O . GLU A 1 109 ? 20.506 -8.892 -12.131 1.00 81.94 109 GLU A O 1
ATOM 846 N N . ARG A 1 110 ? 21.790 -7.514 -13.367 1.00 86.88 110 ARG A N 1
ATOM 847 C CA . ARG A 1 110 ? 22.837 -7.347 -12.353 1.00 86.88 110 ARG A CA 1
ATOM 848 C C . ARG A 1 110 ? 22.320 -6.718 -11.057 1.00 86.88 110 ARG A C 1
ATOM 850 O O . ARG A 1 110 ? 22.795 -7.075 -9.983 1.00 86.88 110 ARG A O 1
ATOM 857 N N . GLN A 1 111 ? 21.375 -5.782 -11.144 1.00 89.62 111 GLN A N 1
ATOM 858 C CA . GLN A 1 111 ? 20.842 -5.042 -9.989 1.00 89.62 111 GLN A CA 1
ATOM 859 C C . GLN A 1 111 ? 19.469 -5.543 -9.516 1.00 89.62 111 GLN A C 1
ATOM 861 O O . GLN A 1 111 ? 18.922 -5.011 -8.545 1.00 89.62 111 GLN A O 1
ATOM 866 N N . LEU A 1 112 ? 18.891 -6.541 -10.188 1.00 89.50 112 LEU A N 1
ATOM 867 C CA . LEU A 1 112 ? 17.511 -6.977 -9.977 1.00 89.50 112 LEU A CA 1
ATOM 868 C C . LEU A 1 112 ? 17.288 -7.397 -8.528 1.00 89.50 112 LEU A C 1
ATOM 870 O O . LEU A 1 112 ? 16.351 -6.934 -7.880 1.00 89.50 112 LEU A O 1
ATOM 874 N N . MET A 1 113 ? 18.192 -8.215 -7.992 1.00 91.94 113 MET A N 1
ATOM 875 C CA . MET A 1 113 ? 18.077 -8.716 -6.625 1.00 91.94 113 MET A CA 1
ATOM 876 C C . MET A 1 113 ? 18.137 -7.603 -5.580 1.00 91.94 113 MET A C 1
ATOM 878 O O . MET A 1 113 ? 17.409 -7.663 -4.590 1.00 91.94 113 MET A O 1
ATOM 882 N N . ASP A 1 114 ? 18.939 -6.564 -5.800 1.00 92.69 114 ASP A N 1
ATOM 883 C CA . ASP A 1 114 ? 19.022 -5.433 -4.873 1.00 92.69 114 ASP A CA 1
ATOM 884 C C . ASP A 1 114 ? 17.747 -4.587 -4.904 1.00 92.69 114 ASP A C 1
ATOM 886 O O . ASP A 1 114 ? 17.262 -4.145 -3.858 1.00 92.69 114 ASP A O 1
ATOM 890 N N . ARG A 1 115 ? 17.156 -4.407 -6.091 1.00 92.06 115 ARG A N 1
ATOM 891 C CA . ARG A 1 115 ? 15.869 -3.713 -6.259 1.00 92.06 115 ARG A CA 1
ATOM 892 C C . ARG A 1 115 ? 14.732 -4.490 -5.607 1.00 92.06 115 ARG A C 1
ATOM 894 O O . ARG A 1 115 ? 13.966 -3.909 -4.838 1.00 92.06 115 ARG A O 1
ATOM 901 N N . VAL A 1 116 ? 14.677 -5.803 -5.831 1.00 94.75 116 VAL A N 1
ATOM 902 C CA . VAL A 1 116 ? 13.708 -6.703 -5.188 1.00 94.75 116 VAL A CA 1
ATOM 903 C C . VAL A 1 116 ? 13.847 -6.633 -3.671 1.00 94.75 116 VAL A C 1
ATOM 905 O O . VAL A 1 116 ? 12.861 -6.376 -2.989 1.00 94.75 116 VAL A O 1
ATOM 908 N N . LYS A 1 117 ? 15.062 -6.758 -3.123 1.00 94.56 117 LYS A N 1
ATOM 909 C CA . LYS A 1 117 ? 15.297 -6.660 -1.671 1.00 94.56 117 LYS A CA 1
ATOM 910 C C . LYS A 1 117 ? 14.817 -5.328 -1.093 1.00 94.56 117 LYS A C 1
ATOM 912 O O . LYS A 1 117 ? 14.166 -5.322 -0.043 1.00 94.56 117 LYS A O 1
ATOM 917 N N . LYS A 1 118 ? 15.111 -4.208 -1.761 1.00 94.44 118 LYS A N 1
ATOM 918 C CA . LYS A 1 118 ? 14.654 -2.872 -1.340 1.00 94.44 118 LYS A CA 1
ATOM 919 C C . LYS A 1 118 ? 13.127 -2.759 -1.371 1.00 94.44 118 LYS A C 1
ATOM 921 O O . LYS A 1 118 ? 12.541 -2.334 -0.376 1.00 94.44 118 LYS A O 1
ATOM 926 N N . ASN A 1 119 ? 12.483 -3.202 -2.450 1.00 94.94 119 ASN A N 1
ATOM 927 C CA . ASN A 1 119 ? 11.024 -3.181 -2.585 1.00 94.94 119 ASN A CA 1
ATOM 928 C C . ASN A 1 119 ? 10.339 -4.105 -1.561 1.00 94.94 119 ASN A C 1
ATOM 930 O O . ASN A 1 119 ? 9.375 -3.692 -0.917 1.00 94.94 119 ASN A O 1
ATOM 934 N N . THR A 1 120 ? 10.873 -5.307 -1.324 1.00 94.56 120 THR A N 1
ATOM 935 C CA . THR A 1 120 ? 10.376 -6.227 -0.288 1.00 94.56 120 THR A CA 1
ATOM 936 C C . THR A 1 120 ? 10.500 -5.610 1.102 1.00 94.56 120 THR A C 1
ATOM 938 O O . THR A 1 120 ? 9.564 -5.673 1.898 1.00 94.56 120 THR A O 1
ATOM 941 N N . SER A 1 121 ? 11.638 -4.980 1.403 1.00 94.19 121 SER A N 1
ATOM 942 C CA . SER A 1 121 ? 11.859 -4.312 2.691 1.00 94.19 121 SER A CA 1
ATOM 943 C C . SER A 1 121 ? 10.887 -3.149 2.890 1.00 94.19 121 SER A C 1
ATOM 945 O O . SER A 1 121 ? 10.325 -2.998 3.974 1.00 94.19 121 SER A O 1
ATOM 947 N N . LEU A 1 122 ? 10.627 -2.374 1.833 1.00 93.06 122 LEU A N 1
ATOM 948 C CA . LEU A 1 122 ? 9.633 -1.304 1.836 1.00 93.06 122 LEU A CA 1
ATOM 949 C C . LEU A 1 122 ? 8.215 -1.835 2.088 1.00 93.06 122 LEU A C 1
ATOM 951 O O . LEU A 1 122 ? 7.524 -1.315 2.961 1.00 93.06 122 LEU A O 1
ATOM 955 N N . ALA A 1 123 ? 7.795 -2.881 1.373 1.00 92.31 123 ALA A N 1
ATOM 956 C CA . ALA A 1 123 ? 6.476 -3.490 1.542 1.00 92.31 123 ALA A CA 1
ATOM 957 C C . ALA A 1 123 ? 6.284 -4.045 2.963 1.00 92.31 123 ALA A C 1
ATOM 959 O O . ALA A 1 123 ? 5.286 -3.751 3.620 1.00 92.31 123 ALA A O 1
ATOM 960 N N . LYS A 1 124 ? 7.281 -4.774 3.483 1.00 92.88 124 LYS A N 1
ATOM 961 C CA . LYS A 1 124 ? 7.275 -5.276 4.867 1.00 92.88 124 LYS A CA 1
ATOM 962 C C . LYS A 1 124 ? 7.182 -4.148 5.889 1.00 92.88 124 LYS A C 1
ATOM 964 O O . LYS A 1 124 ? 6.448 -4.277 6.866 1.00 92.88 124 LYS A O 1
ATOM 969 N N . ARG A 1 125 ? 7.930 -3.061 5.678 1.00 91.81 125 ARG A N 1
ATOM 970 C CA . ARG A 1 125 ? 7.905 -1.887 6.554 1.00 91.81 125 ARG A CA 1
ATOM 971 C C . ARG A 1 125 ? 6.519 -1.245 6.574 1.00 91.81 125 ARG A C 1
ATOM 973 O O . ARG A 1 125 ? 5.988 -1.041 7.655 1.00 91.81 125 ARG A O 1
ATOM 980 N N . ARG A 1 126 ? 5.901 -1.022 5.410 1.00 89.81 126 ARG A N 1
ATOM 981 C CA . ARG A 1 126 ? 4.541 -0.455 5.313 1.00 89.81 126 ARG A CA 1
ATOM 982 C C . ARG A 1 126 ? 3.485 -1.331 5.994 1.00 89.81 126 ARG A C 1
ATOM 984 O O . ARG A 1 126 ? 2.612 -0.807 6.676 1.00 89.81 126 ARG A O 1
ATOM 991 N N . LEU A 1 127 ? 3.589 -2.657 5.858 1.00 90.44 127 LEU A N 1
ATOM 992 C CA . LEU A 1 127 ? 2.713 -3.589 6.578 1.00 90.44 127 LEU A CA 1
ATOM 993 C C . LEU A 1 127 ? 2.901 -3.487 8.094 1.00 90.44 127 LEU A C 1
ATOM 995 O O . LEU A 1 127 ? 1.915 -3.457 8.818 1.00 90.44 127 LEU A O 1
ATOM 999 N N . LYS A 1 128 ? 4.149 -3.380 8.566 1.00 90.38 128 LYS A N 1
ATOM 1000 C CA . LYS A 1 128 ? 4.448 -3.184 9.991 1.00 90.38 128 LYS A CA 1
ATOM 1001 C C . LYS A 1 128 ? 3.881 -1.863 10.518 1.00 90.38 128 LYS A C 1
ATOM 1003 O O . LYS A 1 128 ? 3.327 -1.849 11.604 1.00 90.38 128 LYS A O 1
ATOM 1008 N N . GLU A 1 129 ? 4.000 -0.776 9.759 1.00 89.75 129 GLU A N 1
ATOM 1009 C CA . GLU A 1 129 ? 3.471 0.544 10.142 1.00 89.75 129 GLU A CA 1
ATOM 1010 C C . GLU A 1 129 ? 1.944 0.540 10.322 1.00 89.75 129 GLU A C 1
ATOM 1012 O O . GLU A 1 129 ? 1.424 1.335 11.095 1.00 89.75 129 GLU A O 1
ATOM 1017 N N . CYS A 1 130 ? 1.225 -0.338 9.616 1.00 88.94 130 CYS A N 1
ATOM 1018 C CA . CYS A 1 130 ? -0.230 -0.479 9.736 1.00 88.94 130 CYS A CA 1
ATOM 1019 C C . CYS A 1 130 ? -0.654 -1.587 10.710 1.00 88.94 130 CYS A C 1
ATOM 1021 O O . CYS A 1 130 ? -1.847 -1.745 10.962 1.00 88.94 130 CYS A O 1
ATOM 1023 N N . ALA A 1 131 ? 0.288 -2.397 11.194 1.00 88.00 131 ALA A N 1
ATOM 1024 C CA . ALA A 1 131 ? -0.014 -3.473 12.117 1.00 88.00 131 ALA A CA 1
ATOM 1025 C C . ALA A 1 131 ? -0.316 -2.900 13.511 1.00 88.00 131 ALA A C 1
ATOM 1027 O O . ALA A 1 131 ? 0.302 -1.907 13.902 1.00 88.00 131 ALA A O 1
ATOM 1028 N N . PRO A 1 132 ? -1.227 -3.535 14.268 1.00 80.50 132 PRO A N 1
ATOM 1029 C CA . PRO A 1 132 ? -1.430 -3.215 15.668 1.00 80.50 132 PRO A CA 1
ATOM 1030 C C . PRO A 1 132 ? -0.093 -3.253 16.414 1.00 80.50 132 PRO A C 1
ATOM 1032 O O . PRO A 1 132 ? 0.689 -4.190 16.228 1.00 80.50 132 PRO A O 1
ATOM 1035 N N . LEU A 1 133 ? 0.175 -2.230 17.231 1.00 73.00 133 LEU A N 1
ATOM 1036 C CA . LEU A 1 133 ? 1.318 -2.242 18.138 1.00 73.00 133 LEU A CA 1
ATOM 1037 C C . LEU A 1 133 ? 1.151 -3.432 19.086 1.00 73.00 133 LEU A C 1
ATOM 1039 O O . LEU A 1 133 ? 0.124 -3.575 19.744 1.00 73.00 133 LEU A O 1
ATOM 1043 N N . ASP A 1 134 ? 2.141 -4.315 19.096 1.00 64.75 134 ASP A N 1
ATOM 1044 C CA . ASP A 1 134 ? 2.183 -5.433 20.025 1.00 64.75 134 ASP A CA 1
ATOM 1045 C C . ASP A 1 134 ? 2.602 -4.852 21.383 1.00 64.75 134 ASP A C 1
ATOM 1047 O O . ASP A 1 134 ? 3.768 -4.496 21.566 1.00 64.75 134 ASP A O 1
ATOM 1051 N N . ASP A 1 135 ? 1.669 -4.712 22.329 1.00 51.97 135 ASP A N 1
ATOM 1052 C CA . ASP A 1 135 ? 1.909 -4.191 23.693 1.00 51.97 135 ASP A CA 1
ATOM 1053 C C . ASP A 1 135 ? 2.848 -5.097 24.539 1.00 51.97 135 ASP A C 1
ATOM 1055 O O . ASP A 1 135 ? 2.938 -4.964 25.759 1.00 51.97 135 ASP A O 1
ATOM 1059 N N . GLY A 1 136 ? 3.566 -6.038 23.915 1.00 50.03 136 GLY A N 1
ATOM 1060 C CA . GLY A 1 136 ? 4.250 -7.147 24.579 1.00 50.03 136 GLY A CA 1
ATOM 1061 C C . GLY A 1 136 ? 5.665 -7.474 24.105 1.00 50.03 136 GLY A C 1
ATOM 1062 O O . GLY A 1 136 ? 6.171 -8.525 24.489 1.00 50.03 136 GLY A O 1
ATOM 1063 N N . GLN A 1 137 ? 6.339 -6.621 23.326 1.00 47.50 137 GLN A N 1
ATOM 1064 C CA . GLN A 1 137 ? 7.773 -6.799 23.058 1.00 47.50 137 GLN A CA 1
ATOM 1065 C C . GLN A 1 137 ? 8.589 -5.702 23.752 1.00 47.50 137 GLN A C 1
ATOM 1067 O O . GLN A 1 137 ? 9.060 -4.746 23.143 1.00 47.50 137 GLN A O 1
ATOM 1072 N N . LEU A 1 138 ? 8.727 -5.856 25.075 1.00 43.56 138 LEU A N 1
ATOM 1073 C CA . LEU A 1 138 ? 9.877 -5.347 25.816 1.00 43.56 138 LEU A CA 1
ATOM 1074 C C . LEU A 1 138 ? 11.128 -5.906 25.132 1.00 43.56 138 LEU A C 1
ATOM 1076 O O . LEU A 1 138 ? 11.433 -7.090 25.260 1.00 43.56 138 LEU A O 1
ATOM 1080 N N . ASP A 1 139 ? 11.836 -5.057 24.396 1.00 40.62 139 ASP A N 1
ATOM 1081 C CA . ASP A 1 139 ? 13.219 -5.306 24.014 1.00 40.62 139 ASP A CA 1
ATOM 1082 C C . ASP A 1 139 ? 14.065 -5.300 25.302 1.00 40.62 139 ASP A C 1
ATOM 1084 O O . ASP A 1 139 ? 14.658 -4.293 25.695 1.00 40.62 139 ASP A O 1
ATOM 1088 N N . THR A 1 140 ? 14.093 -6.422 26.023 1.00 45.59 140 THR A N 1
ATOM 1089 C CA . THR A 1 140 ? 15.147 -6.696 26.999 1.00 45.59 140 THR A CA 1
ATOM 1090 C C . THR A 1 140 ? 16.428 -6.969 26.224 1.00 45.59 140 THR A C 1
ATOM 1092 O O . THR A 1 140 ? 16.639 -8.081 25.742 1.00 45.59 140 THR A O 1
ATOM 1095 N N . ASN A 1 141 ? 17.232 -5.912 26.077 1.00 44.94 141 ASN A N 1
ATOM 1096 C CA . ASN A 1 141 ? 18.702 -5.857 26.068 1.00 44.94 141 ASN A CA 1
ATOM 1097 C C . ASN A 1 141 ? 19.179 -4.815 25.047 1.00 44.94 141 ASN A C 1
ATOM 1099 O O . ASN A 1 141 ? 19.229 -5.115 23.864 1.00 44.94 141 ASN A O 1
ATOM 1103 N N . GLU A 1 142 ? 19.550 -3.618 25.511 1.00 43.19 142 GLU A N 1
ATOM 1104 C CA . GLU A 1 142 ? 20.939 -3.134 25.462 1.00 43.19 142 GLU A CA 1
ATOM 1105 C C . GLU A 1 142 ? 21.133 -2.044 26.531 1.00 43.19 142 GLU A C 1
ATOM 1107 O O . GLU A 1 142 ? 20.260 -1.222 26.813 1.00 43.19 142 GLU A O 1
ATOM 1112 N N . GLU A 1 143 ? 22.279 -2.122 27.193 1.00 39.47 143 GLU A N 1
ATOM 1113 C CA . GLU A 1 143 ? 22.665 -1.377 28.381 1.00 39.47 143 GLU A CA 1
ATOM 1114 C C . GLU A 1 143 ? 22.920 0.116 28.093 1.00 39.47 143 GLU A C 1
ATOM 1116 O O . GLU A 1 143 ? 23.528 0.495 27.097 1.00 39.47 143 GLU A O 1
ATOM 1121 N N . GLY A 1 144 ? 22.539 0.972 29.048 1.00 39.53 144 GLY A N 1
ATOM 1122 C CA . GLY A 1 144 ? 23.292 2.189 29.361 1.00 39.53 144 GLY A CA 1
ATOM 1123 C C . GLY A 1 144 ? 23.142 3.407 28.443 1.00 39.53 144 GLY A C 1
ATOM 1124 O O . GLY A 1 144 ? 24.089 3.796 27.765 1.00 39.53 144 GLY A O 1
ATOM 1125 N N . LYS A 1 145 ? 22.043 4.161 28.588 1.00 33.12 145 LYS A N 1
ATOM 1126 C CA . LYS A 1 145 ? 22.128 5.635 28.643 1.00 33.12 145 LYS A CA 1
ATOM 1127 C C . LYS A 1 145 ? 20.888 6.255 29.281 1.00 33.12 145 LYS A C 1
ATOM 1129 O O . LYS A 1 145 ? 19.800 6.261 28.717 1.00 33.12 145 LYS A O 1
ATOM 1134 N N . ALA A 1 146 ? 21.088 6.789 30.481 1.00 42.31 146 ALA A N 1
ATOM 1135 C CA . ALA A 1 146 ? 20.129 7.621 31.182 1.00 42.31 146 ALA A CA 1
ATOM 1136 C C . ALA A 1 146 ? 19.887 8.933 30.417 1.00 42.31 146 ALA A C 1
ATOM 1138 O O . ALA A 1 146 ? 20.833 9.569 29.954 1.00 42.31 146 ALA A O 1
ATOM 1139 N N . GLY A 1 147 ? 18.621 9.350 30.357 1.00 33.50 147 GLY A N 1
ATOM 1140 C CA . GLY A 1 147 ? 18.232 10.719 30.024 1.00 33.50 147 GLY A CA 1
ATOM 1141 C C . GLY A 1 147 ? 17.437 10.864 28.731 1.00 33.50 147 GLY A C 1
ATOM 1142 O O . GLY A 1 147 ? 17.995 11.192 27.693 1.00 33.50 147 GLY A O 1
ATOM 1143 N N . SER A 1 148 ? 16.120 10.681 28.813 1.00 34.19 148 SER A N 1
ATOM 1144 C CA . SER A 1 148 ? 15.111 11.644 28.342 1.00 34.19 148 SER A CA 1
ATOM 1145 C C . SER A 1 148 ? 13.752 10.950 28.343 1.00 34.19 148 SER A C 1
ATOM 1147 O O . SER A 1 148 ? 13.540 9.957 27.649 1.00 34.19 148 SER A O 1
ATOM 1149 N N . SER A 1 149 ? 12.849 11.470 29.163 1.00 37.16 149 SER A N 1
ATOM 1150 C CA . SER A 1 149 ? 11.450 11.086 29.276 1.00 37.16 149 SER A CA 1
ATOM 1151 C C . SER A 1 149 ? 10.755 11.235 27.919 1.00 37.16 149 SER A C 1
ATOM 1153 O O . SER A 1 149 ? 10.246 12.301 27.585 1.00 37.16 149 SER A O 1
ATOM 1155 N N . LYS A 1 150 ? 10.739 10.176 27.106 1.00 38.50 150 LYS A N 1
ATOM 1156 C CA . LYS A 1 150 ? 9.773 10.072 26.014 1.00 38.50 150 LYS A CA 1
ATOM 1157 C C . LYS A 1 150 ? 8.460 9.645 26.642 1.00 38.50 150 LYS A C 1
ATOM 1159 O O . LYS A 1 150 ? 8.338 8.506 27.081 1.00 38.50 150 LYS A O 1
ATOM 1164 N N . GLU A 1 151 ? 7.505 10.570 26.695 1.00 38.56 151 GLU A N 1
ATOM 1165 C CA . GLU A 1 151 ? 6.090 10.233 26.809 1.00 38.56 151 GLU A CA 1
ATOM 1166 C C . GLU A 1 151 ? 5.825 9.033 25.896 1.00 38.56 151 GLU A C 1
ATOM 1168 O O . GLU A 1 151 ? 5.996 9.116 24.675 1.00 38.56 151 GLU A O 1
ATOM 1173 N N . GLN A 1 152 ? 5.475 7.894 26.495 1.00 41.12 152 GLN A N 1
ATOM 1174 C CA . GLN A 1 152 ? 4.839 6.809 25.770 1.00 41.12 152 GLN A CA 1
ATOM 1175 C C . GLN A 1 152 ? 3.570 7.413 25.180 1.00 41.12 152 GLN A C 1
ATOM 1177 O O . GLN A 1 152 ? 2.557 7.542 25.864 1.00 41.12 152 GLN A O 1
ATOM 1182 N N . LYS A 1 153 ? 3.630 7.829 23.912 1.00 42.84 153 LYS A N 1
ATOM 1183 C CA . LYS A 1 153 ? 2.425 7.982 23.113 1.00 42.84 153 LYS A CA 1
ATOM 1184 C C . LYS A 1 153 ? 1.788 6.602 23.107 1.00 42.84 153 LYS A C 1
ATOM 1186 O O . LYS A 1 153 ? 2.216 5.732 22.353 1.00 42.84 153 LYS A O 1
ATOM 1191 N N . SER A 1 154 ? 0.797 6.405 23.968 1.00 44.38 154 SER A N 1
ATOM 1192 C CA . SER A 1 154 ? -0.223 5.375 23.824 1.00 44.38 154 SER A CA 1
ATOM 1193 C C . SER A 1 154 ? -1.037 5.713 22.575 1.00 44.38 154 SER A C 1
ATOM 1195 O O . SER A 1 154 ? -2.198 6.113 22.632 1.00 44.38 154 SER A O 1
ATOM 1197 N N . GLY A 1 155 ? -0.372 5.657 21.419 1.00 55.06 155 GLY A N 1
ATOM 1198 C CA . GLY A 1 155 ? -1.025 5.762 20.132 1.00 55.06 155 GLY A CA 1
ATOM 1199 C C . GLY A 1 155 ? -2.048 4.643 20.071 1.00 55.06 155 GLY A C 1
ATOM 1200 O O . GLY A 1 155 ? -1.767 3.507 20.457 1.00 55.06 155 GLY A O 1
ATOM 1201 N N . LEU A 1 156 ? -3.262 4.976 19.644 1.00 62.41 156 LEU A N 1
ATOM 1202 C CA . LEU A 1 156 ? -4.262 3.960 19.365 1.00 62.41 156 LEU A CA 1
ATOM 1203 C C . LEU A 1 156 ? -3.647 2.960 18.376 1.00 62.41 156 LEU A C 1
ATOM 1205 O O . LEU A 1 156 ? -2.947 3.354 17.443 1.00 62.41 156 LEU A O 1
ATOM 1209 N N . ILE A 1 157 ? -3.919 1.675 18.592 1.00 68.50 157 ILE A N 1
ATOM 1210 C CA . ILE A 1 157 ? -3.405 0.520 17.835 1.00 68.50 157 I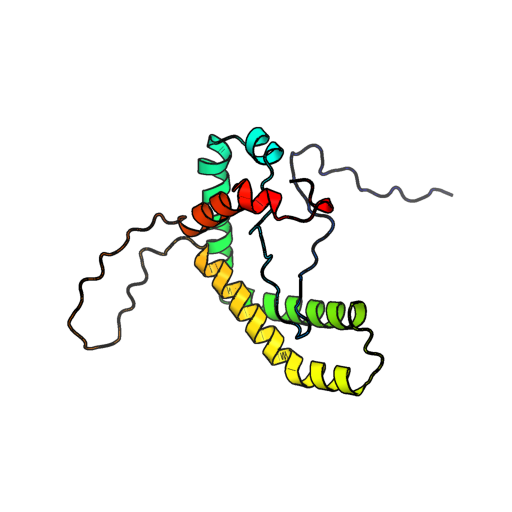LE A CA 1
ATOM 1211 C C . ILE A 1 157 ? -3.509 0.709 16.300 1.00 68.50 157 ILE A C 1
ATOM 1213 O O . ILE A 1 157 ? -2.783 0.095 15.523 1.00 68.50 157 ILE A O 1
ATOM 1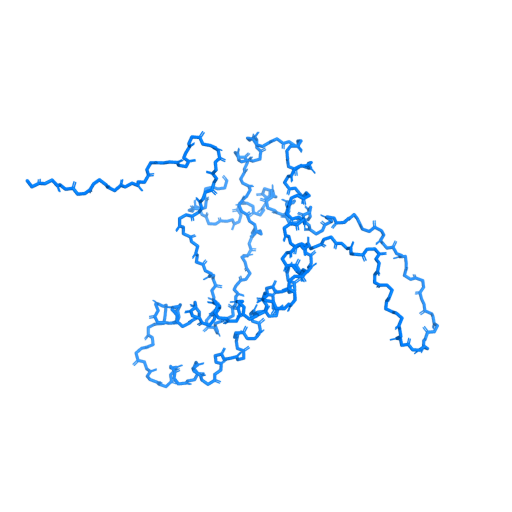217 N N . ASP A 1 158 ? -4.406 1.584 15.862 1.00 81.06 158 ASP A N 1
ATOM 1218 C CA . ASP A 1 158 ? -4.824 1.863 14.498 1.00 81.06 158 ASP A CA 1
ATOM 1219 C C . ASP A 1 158 ? -4.567 3.320 14.034 1.00 81.06 158 ASP A C 1
ATOM 1221 O O . ASP A 1 158 ? -5.105 3.744 13.005 1.00 81.06 158 ASP A O 1
ATOM 1225 N N . GLU A 1 159 ? -3.728 4.092 14.739 1.00 86.38 159 GLU A N 1
ATOM 1226 C CA . GLU A 1 159 ? -3.414 5.501 14.425 1.00 86.38 159 GLU A CA 1
ATOM 1227 C C . GLU A 1 159 ? -2.961 5.687 12.969 1.00 86.38 159 GLU A C 1
ATOM 1229 O O . GLU A 1 159 ? -3.525 6.505 12.236 1.00 86.38 159 GLU A O 1
ATOM 1234 N N . ARG A 1 160 ? -2.032 4.850 12.489 1.00 90.12 160 ARG A N 1
ATOM 1235 C CA . ARG A 1 160 ? -1.532 4.940 11.111 1.00 90.12 160 ARG A CA 1
ATOM 1236 C C . ARG A 1 160 ? -2.627 4.732 10.066 1.00 90.12 160 ARG A C 1
ATOM 1238 O O . ARG A 1 160 ? -2.674 5.435 9.060 1.00 90.12 160 ARG A O 1
ATOM 1245 N N . ILE A 1 161 ? -3.530 3.781 10.288 1.00 91.12 161 ILE A N 1
ATOM 1246 C CA . ILE A 1 161 ? -4.624 3.500 9.348 1.00 91.12 161 ILE A CA 1
ATOM 1247 C C . ILE A 1 161 ? -5.609 4.668 9.329 1.00 91.12 161 ILE A C 1
ATOM 1249 O O . ILE A 1 161 ? -6.089 5.051 8.261 1.00 91.12 161 ILE A O 1
ATOM 1253 N N . ARG A 1 162 ? -5.869 5.279 10.490 1.00 91.81 162 ARG A N 1
ATOM 1254 C CA . ARG A 1 162 ? -6.716 6.474 10.603 1.00 91.81 162 ARG A CA 1
ATOM 1255 C C . ARG A 1 162 ? -6.120 7.660 9.845 1.00 91.81 162 ARG A C 1
ATOM 1257 O O . ARG A 1 162 ? -6.860 8.355 9.151 1.00 91.81 162 ARG A O 1
ATOM 1264 N N . GLU A 1 163 ? -4.805 7.861 9.905 1.00 91.44 163 GLU A N 1
ATOM 1265 C CA . GLU A 1 163 ? -4.113 8.887 9.110 1.00 91.44 163 GLU A CA 1
ATOM 1266 C C . GLU A 1 163 ? -4.240 8.648 7.600 1.00 91.44 163 GLU A C 1
ATOM 1268 O O . GLU A 1 163 ? -4.520 9.582 6.840 1.00 91.44 163 GLU A O 1
ATOM 1273 N N . LEU A 1 164 ? -4.045 7.400 7.159 1.00 91.62 164 LEU A N 1
ATOM 1274 C CA . LEU A 1 164 ? -4.164 7.021 5.748 1.00 91.62 164 LEU A CA 1
ATOM 1275 C C . LEU A 1 164 ? -5.601 7.191 5.250 1.00 91.62 164 LEU A C 1
ATOM 1277 O O . LEU A 1 164 ? -5.810 7.678 4.138 1.00 91.62 164 LEU A O 1
ATOM 1281 N N . LEU A 1 165 ? -6.585 6.839 6.080 1.00 92.38 165 LEU A N 1
ATOM 1282 C CA . LEU A 1 165 ? -7.999 7.045 5.790 1.00 92.38 165 LEU A CA 1
ATOM 1283 C C . LEU A 1 165 ? -8.319 8.539 5.679 1.00 92.38 165 LEU A C 1
ATOM 1285 O O . LEU A 1 165 ? -8.887 8.959 4.676 1.00 92.38 165 LEU A O 1
ATOM 1289 N N . LYS A 1 166 ? -7.874 9.355 6.642 1.00 91.81 166 LYS A N 1
ATOM 1290 C CA . LYS A 1 166 ? -8.060 10.812 6.610 1.00 91.81 166 LYS A CA 1
ATOM 1291 C C . LYS A 1 166 ? -7.436 11.436 5.361 1.00 91.81 166 LYS A C 1
ATOM 1293 O O . LYS A 1 166 ? -8.075 12.246 4.705 1.00 91.81 166 LYS A O 1
ATOM 1298 N N . THR A 1 167 ? -6.220 11.023 5.010 1.00 91.44 167 THR A N 1
ATOM 1299 C CA . THR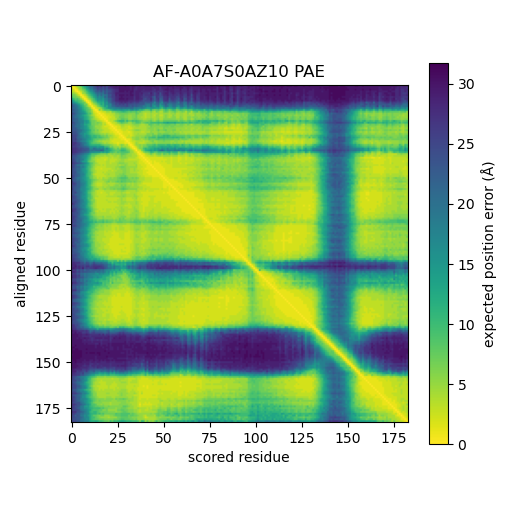 A 1 167 ? -5.532 11.466 3.786 1.00 91.44 167 THR A CA 1
ATOM 1300 C C . THR A 1 167 ? -6.290 11.067 2.523 1.00 91.44 167 THR A C 1
ATOM 1302 O O . THR A 1 167 ? -6.341 11.844 1.579 1.00 91.44 167 THR A O 1
ATOM 1305 N N . SER A 1 168 ? -6.891 9.877 2.502 1.00 90.19 168 SER A N 1
ATOM 1306 C CA . SER A 1 168 ? -7.615 9.374 1.329 1.00 90.19 168 SER A CA 1
ATOM 1307 C C . SER A 1 168 ? -8.989 10.031 1.136 1.00 90.19 168 SER A C 1
ATOM 1309 O O . SER A 1 168 ? -9.545 9.948 0.048 1.00 90.19 168 SER A O 1
ATOM 1311 N N . MET A 1 169 ? -9.520 10.682 2.176 1.00 90.38 169 MET A N 1
ATOM 1312 C CA . MET A 1 169 ? -10.806 11.396 2.178 1.00 90.38 169 MET A CA 1
ATOM 1313 C C . MET A 1 169 ? -10.649 12.919 2.068 1.00 90.38 169 MET A C 1
ATOM 1315 O O . MET A 1 169 ? -11.640 13.646 2.084 1.00 90.38 169 MET A O 1
ATOM 1319 N N . ASP A 1 170 ? -9.413 13.415 2.029 1.00 91.06 170 ASP A N 1
ATOM 1320 C CA . ASP A 1 170 ? -9.122 14.843 2.034 1.00 91.06 170 ASP A CA 1
ATOM 1321 C C . ASP A 1 170 ? -9.542 15.472 0.690 1.00 91.06 170 ASP A C 1
ATOM 1323 O O . ASP A 1 170 ? -9.001 15.082 -0.353 1.00 91.06 170 ASP A O 1
ATOM 1327 N N . PRO A 1 171 ? -10.495 16.426 0.675 1.00 88.44 171 PRO A N 1
ATOM 1328 C CA . PRO A 1 171 ? -10.996 17.021 -0.562 1.00 88.44 171 PRO A CA 1
ATOM 1329 C C . PRO A 1 171 ? -9.900 17.734 -1.361 1.00 88.44 171 PRO A C 1
ATOM 1331 O O . PRO A 1 171 ? -9.943 17.715 -2.593 1.00 88.44 171 PRO A O 1
ATOM 1334 N N . GLU A 1 172 ? -8.899 18.312 -0.690 1.00 89.62 172 GLU A N 1
ATOM 1335 C CA . GLU A 1 172 ? -7.774 18.970 -1.362 1.00 89.62 172 GLU A CA 1
ATOM 1336 C C . GLU A 1 172 ? -6.871 17.952 -2.059 1.00 89.62 172 GLU A C 1
ATOM 1338 O O . GLU A 1 172 ? -6.367 18.192 -3.150 1.00 89.62 172 GLU A O 1
ATOM 1343 N N . LYS A 1 173 ? -6.688 16.768 -1.474 1.00 87.50 173 LYS A N 1
ATOM 1344 C CA . LYS A 1 173 ? -5.889 15.713 -2.113 1.00 87.50 173 LYS A CA 1
ATOM 1345 C C . LYS A 1 173 ? -6.660 15.012 -3.220 1.00 87.50 173 LYS A C 1
ATOM 1347 O O . LYS A 1 173 ? -6.069 1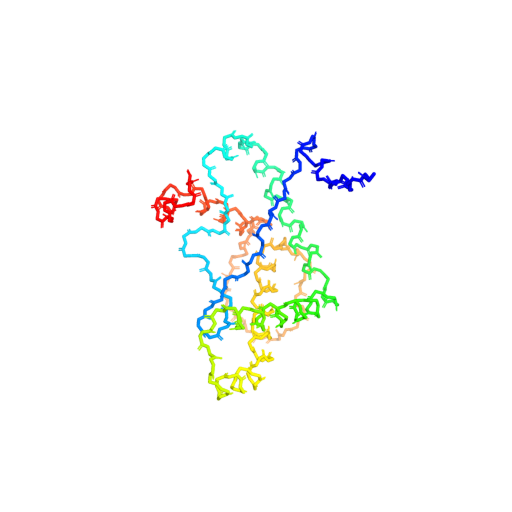4.650 -4.236 1.00 87.50 173 LYS A O 1
ATOM 1352 N N . LEU A 1 174 ? -7.973 14.858 -3.053 1.00 85.75 174 LEU A N 1
ATOM 1353 C CA . LEU A 1 174 ? -8.863 14.310 -4.074 1.00 85.75 174 LEU A CA 1
ATOM 1354 C C . LEU A 1 174 ? -8.874 15.185 -5.333 1.00 85.75 174 LEU A C 1
ATOM 1356 O O . LEU A 1 174 ? -8.799 14.643 -6.436 1.00 85.75 174 LEU A O 1
ATOM 1360 N N . CYS A 1 175 ? -8.881 16.517 -5.203 1.00 85.19 175 CYS A N 1
ATOM 1361 C CA . CYS A 1 175 ? -8.864 17.413 -6.366 1.00 85.19 175 CYS A CA 1
ATOM 1362 C C . CYS A 1 175 ? -7.509 17.461 -7.097 1.00 85.19 175 CYS A C 1
ATOM 1364 O O . CYS A 1 175 ? -7.462 17.839 -8.265 1.00 85.19 175 CYS A O 1
ATOM 1366 N N . MET A 1 176 ? -6.427 17.020 -6.448 1.00 85.94 176 MET A N 1
ATOM 1367 C CA . MET A 1 176 ? -5.098 16.878 -7.059 1.00 85.94 176 MET A CA 1
ATOM 1368 C C . MET A 1 176 ? -4.921 15.546 -7.809 1.00 85.94 176 MET A C 1
ATOM 1370 O O . MET A 1 176 ? -3.863 15.300 -8.395 1.00 85.94 176 MET A O 1
ATOM 1374 N N . THR A 1 177 ? -5.924 14.659 -7.792 1.00 84.62 177 THR A N 1
ATOM 1375 C CA . THR A 1 177 ? -5.890 13.412 -8.570 1.00 84.62 177 THR A CA 1
ATOM 1376 C C . THR A 1 177 ? -6.165 13.651 -10.056 1.00 84.62 177 THR A C 1
ATOM 1378 O O . THR A 1 177 ? -6.717 14.669 -10.459 1.00 84.62 177 THR A O 1
ATOM 1381 N N . GLN A 1 178 ? -5.759 12.704 -10.908 1.00 82.56 178 GLN A N 1
ATOM 1382 C CA . GLN A 1 178 ? -6.039 12.781 -12.343 1.00 82.56 178 GLN A CA 1
ATOM 1383 C C . GLN A 1 178 ? -7.550 12.744 -12.609 1.00 82.56 178 GLN A C 1
ATOM 1385 O O . GLN A 1 178 ? -8.265 11.976 -11.978 1.00 82.56 178 GLN A O 1
ATOM 1390 N N . ASN A 1 179 ? -8.033 13.472 -13.619 1.00 81.06 179 ASN A N 1
ATOM 1391 C CA . ASN A 1 179 ? -9.465 13.502 -13.964 1.00 81.06 179 ASN A CA 1
ATOM 1392 C C . ASN A 1 179 ? -10.056 12.112 -14.287 1.00 81.06 179 ASN A C 1
ATOM 1394 O O . ASN A 1 179 ? -11.245 11.879 -14.085 1.00 81.06 179 ASN A O 1
ATOM 1398 N N . SER A 1 180 ? -9.231 11.171 -14.757 1.00 83.25 180 SER A N 1
ATOM 1399 C CA . SER A 1 180 ? -9.615 9.771 -14.993 1.00 83.25 180 SER A CA 1
ATOM 1400 C C . SER A 1 180 ? -9.932 8.993 -13.711 1.00 83.25 180 SER A C 1
ATOM 1402 O O . SER A 1 180 ? -10.558 7.938 -13.781 1.00 83.25 180 SER A O 1
ATOM 1404 N N . TYR A 1 181 ? -9.520 9.500 -12.548 1.00 80.12 181 TYR A N 1
ATOM 1405 C CA . TYR A 1 181 ? -9.717 8.866 -11.249 1.00 80.12 181 TYR A CA 1
ATOM 1406 C C . TYR A 1 181 ? -11.179 8.885 -10.784 1.00 80.12 181 TYR A C 1
ATOM 1408 O O . TYR A 1 181 ? -11.575 8.013 -10.009 1.00 80.12 181 TYR A O 1
ATOM 1416 N N . GLN A 1 182 ? -11.979 9.839 -11.285 1.00 82.56 182 GLN A N 1
ATOM 1417 C CA . GLN A 1 182 ? -13.368 10.065 -10.862 1.00 82.56 182 GLN A CA 1
ATOM 1418 C C . GLN A 1 182 ? -13.475 10.110 -9.318 1.00 82.56 182 GLN A C 1
ATOM 1420 O O . GLN A 1 182 ? -13.990 9.150 -8.721 1.00 82.56 182 GLN A O 1
ATOM 1425 N N . PRO A 1 183 ? -12.881 11.145 -8.684 1.00 70.75 183 PRO A N 1
ATOM 1426 C CA . PRO A 1 183 ? -12.829 11.292 -7.227 1.00 70.75 183 PRO A CA 1
ATOM 1427 C C . PRO A 1 183 ? -14.206 11.449 -6.567 1.00 70.75 183 PRO A C 1
ATOM 1429 O O . PRO A 1 183 ? -15.172 11.846 -7.255 1.00 70.75 183 PRO A O 1
#

Nearest PDB structures (foldseek):
  8xvv-assembly1_L  TM=8.348E-01  e=2.328E-01  Homo sapiens
  8h2i-assembly1_ch  TM=2.086E-01  e=3.171E+00  Paramecium bursaria Chlorella virus 1

Foldseek 3Di:
DDDDDPPPPDAPVPPDDDDPDDAFDADPLLATDDPDQANDADDPVNCVVCDPCCVVPPVLVVLQVVLQVLLVPPPPLLVVQLVVSLVNSVVCCVVPDPPPDVVVVVVCVVCSNVNSNVNSVVVSVVSVLQYFDDPPDPPPDDDDDDDDDDDPPPQGSRNSVVVNVCSNHDVVSVVVDDPVSVD

Mean predicted aligned error: 11.37 Å